Protein AF-A0A7J4G318-F1 (afdb_monomer)

Structure (mmCIF, N/CA/C/O backbone):
data_AF-A0A7J4G318-F1
#
_entry.id   AF-A0A7J4G318-F1
#
loop_
_atom_site.group_PDB
_atom_site.id
_atom_site.type_symbol
_atom_site.label_atom_id
_atom_site.label_alt_id
_atom_si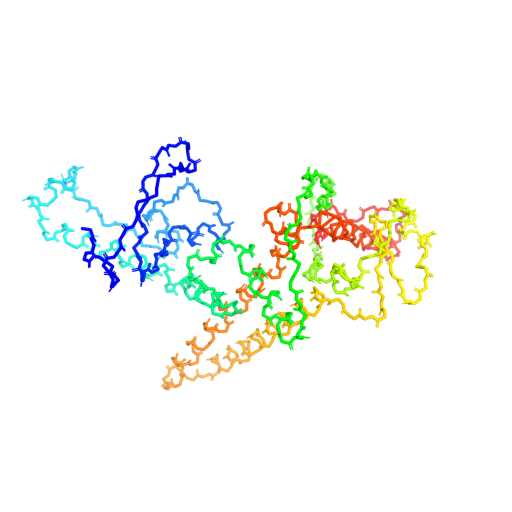te.label_comp_id
_atom_site.label_asym_id
_atom_site.label_entity_id
_atom_site.label_seq_id
_atom_site.pdbx_PDB_ins_code
_atom_site.Cartn_x
_atom_site.Cartn_y
_atom_site.Cartn_z
_atom_site.occupancy
_atom_site.B_iso_or_equiv
_atom_site.auth_seq_id
_atom_site.auth_comp_id
_atom_site.auth_asym_id
_atom_site.auth_atom_id
_atom_site.pdbx_PDB_model_num
ATOM 1 N N . ALA A 1 1 ? -34.883 0.412 16.876 1.00 66.00 1 ALA A N 1
ATOM 2 C CA . ALA A 1 1 ? -33.835 0.619 15.853 1.00 66.00 1 ALA A CA 1
ATOM 3 C C . ALA A 1 1 ? -33.526 2.102 15.622 1.00 66.00 1 ALA A C 1
ATOM 5 O O . ALA A 1 1 ? -32.386 2.487 15.826 1.00 66.00 1 ALA A O 1
ATOM 6 N N . ASN A 1 2 ? -34.505 2.951 15.274 1.00 81.81 2 ASN A N 1
ATOM 7 C CA . ASN A 1 2 ? -34.250 4.352 14.879 1.00 81.81 2 ASN A CA 1
ATOM 8 C C . ASN A 1 2 ? -33.540 5.229 15.925 1.00 81.81 2 ASN A C 1
ATOM 10 O O . ASN A 1 2 ? -32.827 6.145 15.536 1.00 81.81 2 ASN A O 1
ATOM 14 N N . LEU A 1 3 ? -33.657 4.912 17.220 1.00 91.19 3 LEU A N 1
ATOM 15 C CA . LEU A 1 3 ? -32.938 5.606 18.300 1.00 91.19 3 LEU A CA 1
ATOM 16 C C . LEU A 1 3 ? -31.412 5.411 18.265 1.00 91.19 3 LEU A C 1
ATOM 18 O O . LEU A 1 3 ? -30.695 6.176 18.896 1.00 91.19 3 LEU A O 1
ATOM 22 N N . LEU A 1 4 ? -30.909 4.402 17.542 1.00 91.25 4 LEU A N 1
ATOM 23 C CA . LEU A 1 4 ? -29.467 4.191 17.366 1.00 91.25 4 LEU A CA 1
ATOM 24 C C . LEU A 1 4 ? -28.840 5.228 16.425 1.00 91.25 4 LEU A C 1
ATOM 26 O O . LEU A 1 4 ? -27.627 5.409 16.435 1.00 91.25 4 LEU A O 1
ATOM 30 N N . SER A 1 5 ? -29.652 5.882 15.588 1.00 95.12 5 SER A N 1
ATOM 31 C CA . SER A 1 5 ? -29.197 6.894 14.641 1.00 95.12 5 SER A CA 1
ATOM 32 C C . SER A 1 5 ? -29.490 8.294 15.180 1.00 95.12 5 SER A C 1
ATOM 34 O O . SER A 1 5 ? -30.647 8.577 15.499 1.00 95.12 5 SER A O 1
ATOM 36 N N . PRO A 1 6 ? -28.512 9.219 15.177 1.00 94.81 6 PRO A N 1
ATOM 37 C CA . PRO A 1 6 ? -28.769 10.630 15.473 1.00 94.81 6 PRO A CA 1
ATOM 38 C C . PRO A 1 6 ? -29.730 11.291 14.469 1.00 94.81 6 PRO A C 1
ATOM 40 O O . PRO A 1 6 ? -30.326 12.318 14.774 1.00 94.81 6 PRO A O 1
ATOM 43 N N . PHE A 1 7 ? -29.920 10.698 13.287 1.00 95.06 7 PHE A N 1
ATOM 44 C CA . PHE A 1 7 ? -30.865 11.162 12.268 1.00 95.06 7 PHE A CA 1
ATOM 45 C C . PHE A 1 7 ? -32.201 10.409 12.292 1.00 95.06 7 PHE A C 1
ATOM 47 O O . PHE A 1 7 ? -33.010 10.564 11.380 1.00 95.06 7 PHE A O 1
ATOM 54 N N . GLY A 1 8 ? -32.430 9.552 13.293 1.00 95.00 8 GLY A N 1
ATOM 55 C CA . GLY A 1 8 ? -33.663 8.775 13.412 1.00 95.00 8 GLY A CA 1
ATOM 56 C C . GLY A 1 8 ? -33.876 7.766 12.279 1.00 95.00 8 GLY A C 1
ATOM 57 O O . GLY A 1 8 ? -35.006 7.325 12.066 1.00 95.00 8 GLY A O 1
ATOM 58 N N . LYS A 1 9 ? -32.819 7.401 11.537 1.00 94.75 9 LYS A N 1
ATOM 59 C CA . LYS A 1 9 ? -32.905 6.530 10.360 1.00 94.75 9 LYS A CA 1
ATOM 60 C C . LYS A 1 9 ? -31.921 5.369 10.451 1.00 94.75 9 LYS A C 1
ATOM 62 O O . LYS A 1 9 ? -30.712 5.560 10.563 1.00 94.75 9 LYS A O 1
ATOM 67 N N . VAL A 1 10 ? -32.444 4.156 10.324 1.00 94.81 10 VAL A N 1
ATOM 68 C CA . VAL A 1 10 ? -31.660 2.929 10.153 1.00 94.81 10 VAL A CA 1
ATOM 69 C C . VAL A 1 10 ? -32.200 2.204 8.928 1.00 94.81 10 VAL A C 1
ATOM 71 O O . VAL A 1 10 ? -33.413 2.077 8.783 1.00 94.81 10 VAL A O 1
ATOM 74 N N . SER A 1 11 ? -31.318 1.762 8.034 1.00 93.00 11 SER A N 1
ATOM 75 C CA . SER A 1 11 ? -31.699 0.930 6.889 1.00 93.00 11 SER A CA 1
ATOM 76 C C . SER A 1 11 ? -31.052 -0.439 6.984 1.00 93.00 11 SER A C 1
ATOM 78 O O . SER A 1 11 ? -29.861 -0.549 7.266 1.00 93.00 11 SER A O 1
ATOM 80 N N . GLU A 1 12 ? -31.835 -1.468 6.707 1.00 93.06 12 GLU A N 1
ATOM 81 C CA . GLU A 1 12 ? -31.352 -2.830 6.539 1.00 93.06 12 GLU A CA 1
ATOM 82 C C . GLU A 1 12 ? -30.721 -3.001 5.155 1.00 93.06 12 GLU A C 1
ATOM 84 O O . GLU A 1 12 ? -31.176 -2.422 4.164 1.00 93.06 12 GLU A O 1
ATOM 89 N N . ARG A 1 13 ? -29.660 -3.798 5.090 1.00 88.38 13 ARG A N 1
ATOM 90 C CA . ARG A 1 13 ? -29.032 -4.240 3.857 1.00 88.38 13 ARG A CA 1
ATOM 91 C C . ARG A 1 13 ? -28.763 -5.733 3.960 1.00 88.38 13 ARG A C 1
ATOM 93 O O . ARG A 1 13 ? -27.896 -6.162 4.720 1.00 88.38 13 ARG A O 1
ATOM 100 N N . ASN A 1 14 ? -29.474 -6.480 3.129 1.00 89.69 14 ASN A N 1
ATOM 101 C CA . ASN A 1 14 ? -29.247 -7.902 2.934 1.00 89.69 14 ASN A CA 1
ATOM 102 C C . ASN A 1 14 ? -28.081 -8.088 1.966 1.00 89.69 14 ASN A C 1
ATOM 104 O O . ASN A 1 14 ? -28.010 -7.449 0.911 1.00 89.69 14 ASN A O 1
ATOM 108 N N . GLY A 1 15 ? -27.128 -8.908 2.376 1.00 85.00 15 GLY A N 1
ATOM 109 C CA . GLY A 1 15 ? -25.933 -9.236 1.628 1.00 85.00 15 GLY A CA 1
ATOM 110 C C . GLY A 1 15 ? -25.582 -10.701 1.805 1.00 85.00 15 GLY A C 1
ATOM 111 O O . GLY A 1 15 ? -26.338 -11.487 2.370 1.00 85.00 15 GLY A O 1
ATOM 112 N N . VAL A 1 16 ? -24.414 -11.054 1.295 1.00 82.75 16 VAL A N 1
ATOM 113 C CA . VAL A 1 16 ? -23.847 -12.386 1.427 1.00 82.75 16 VAL A CA 1
ATOM 114 C C . VAL A 1 16 ? -22.441 -12.199 1.977 1.00 82.75 16 VAL A C 1
ATOM 116 O O . VAL A 1 16 ? -21.699 -11.356 1.465 1.00 82.75 16 VAL A O 1
ATOM 119 N N . ASN A 1 17 ? -22.099 -12.920 3.040 1.00 79.88 17 ASN A N 1
ATOM 120 C CA . ASN A 1 17 ? -20.767 -12.856 3.630 1.00 79.88 17 ASN A CA 1
ATOM 121 C C . ASN A 1 17 ? -19.728 -13.574 2.748 1.00 79.88 17 ASN A C 1
ATOM 123 O O . ASN A 1 17 ? -20.061 -14.226 1.755 1.00 79.88 17 ASN A O 1
ATOM 127 N N . ASP A 1 18 ? -18.457 -13.505 3.147 1.00 70.56 18 ASP A N 1
ATOM 128 C CA . ASP A 1 18 ? -17.336 -14.137 2.431 1.00 70.56 18 ASP A CA 1
ATOM 129 C C . ASP A 1 18 ? -17.488 -15.671 2.265 1.00 70.56 18 ASP A C 1
ATOM 131 O O . ASP A 1 18 ? -16.783 -16.277 1.461 1.00 70.56 18 ASP A O 1
ATOM 135 N N . PHE A 1 19 ? -18.411 -16.306 3.000 1.00 77.81 19 PHE A N 1
ATOM 136 C CA . PHE A 1 19 ? -18.699 -17.746 2.968 1.00 77.81 19 PHE A CA 1
ATOM 137 C C . PHE A 1 19 ? -19.967 -18.104 2.182 1.00 77.81 19 PHE A C 1
ATOM 139 O O . PHE A 1 19 ? -20.421 -19.247 2.238 1.00 77.81 19 PHE A O 1
ATOM 146 N N . GLY A 1 20 ? -20.565 -17.150 1.465 1.00 82.94 20 GLY A N 1
ATOM 147 C CA . GLY A 1 20 ? -21.774 -17.407 0.684 1.00 82.94 20 GLY A CA 1
ATOM 148 C C . GLY A 1 20 ? -23.058 -17.471 1.519 1.00 82.94 20 GLY A C 1
ATOM 149 O O . GLY A 1 20 ? -24.099 -17.853 0.990 1.00 82.94 20 GLY A O 1
ATOM 150 N N . GLN A 1 21 ? -23.010 -17.115 2.805 1.00 86.94 21 GLN A N 1
ATOM 151 C CA . GLN A 1 21 ? -24.174 -17.134 3.691 1.00 86.94 21 GLN A CA 1
ATOM 152 C C . GLN A 1 21 ? -24.865 -15.774 3.696 1.00 86.94 21 GLN A C 1
ATOM 154 O O . GLN A 1 21 ? -24.195 -14.740 3.673 1.00 86.94 21 GLN A O 1
ATOM 159 N N . GLU A 1 22 ? -26.194 -15.774 3.771 1.00 89.88 22 GLU A N 1
ATOM 160 C CA . GLU A 1 22 ? -26.966 -14.543 3.924 1.00 89.88 22 GLU A CA 1
ATOM 161 C C . GLU A 1 22 ? -26.543 -13.801 5.197 1.00 89.88 22 GLU A C 1
ATOM 163 O O . GLU A 1 22 ? -26.505 -14.361 6.294 1.00 89.88 22 GLU A O 1
ATOM 168 N N . GLU A 1 23 ? -26.212 -12.525 5.040 1.00 89.75 23 GLU A N 1
ATOM 169 C CA . GLU A 1 23 ? -25.818 -11.637 6.123 1.00 89.75 23 GLU A CA 1
ATOM 170 C C . GLU A 1 23 ? -26.700 -10.393 6.085 1.00 89.75 23 GLU A C 1
ATOM 172 O O . GLU A 1 23 ? -26.787 -9.689 5.074 1.00 89.75 23 GLU A O 1
ATOM 177 N N . VAL A 1 24 ? -27.348 -10.106 7.211 1.00 90.00 24 VAL A N 1
ATOM 178 C CA . VAL A 1 24 ? -28.130 -8.885 7.390 1.00 90.00 24 VAL A CA 1
ATOM 179 C C . VAL A 1 24 ? -27.246 -7.852 8.069 1.00 90.00 24 VAL A C 1
ATOM 181 O O . VAL A 1 24 ? -26.790 -8.042 9.196 1.00 90.00 24 VAL A O 1
ATOM 184 N N . THR A 1 25 ? -27.023 -6.730 7.394 1.00 89.56 25 THR A N 1
ATOM 185 C CA . THR A 1 25 ? -26.281 -5.591 7.942 1.00 89.56 25 THR A CA 1
ATOM 186 C C . THR A 1 25 ? -27.209 -4.398 8.129 1.00 89.56 25 THR A C 1
ATOM 188 O O . THR A 1 25 ? -28.137 -4.188 7.352 1.00 89.56 25 THR A O 1
ATOM 191 N N . TYR A 1 26 ? -26.961 -3.587 9.156 1.00 91.25 26 TYR A N 1
ATOM 192 C CA . TYR A 1 26 ? -27.740 -2.377 9.418 1.00 91.25 26 TYR A CA 1
ATOM 193 C C . TYR A 1 26 ? -26.870 -1.142 9.226 1.00 91.25 26 TYR A C 1
ATOM 195 O O . TYR A 1 26 ? -25.839 -0.979 9.874 1.00 91.25 26 TYR A O 1
ATOM 203 N N . HIS A 1 27 ? -27.311 -0.242 8.355 1.00 90.94 27 HIS A N 1
ATOM 204 C CA . HIS A 1 27 ? -26.698 1.063 8.172 1.00 90.94 27 HIS A CA 1
ATOM 205 C C . HIS A 1 27 ? -27.394 2.087 9.072 1.00 90.94 27 HIS A C 1
ATOM 207 O O . HIS A 1 27 ? -28.549 2.468 8.852 1.00 90.94 27 HIS A O 1
ATOM 213 N N . ILE A 1 28 ? -26.674 2.530 10.100 1.00 93.88 28 ILE A N 1
ATOM 214 C CA . ILE A 1 28 ? -27.132 3.514 11.081 1.00 93.88 28 ILE A CA 1
ATOM 215 C C . ILE A 1 28 ? -26.700 4.896 10.589 1.00 93.88 28 ILE A C 1
ATOM 217 O O . ILE A 1 28 ? -25.525 5.249 10.641 1.00 93.88 28 ILE A O 1
ATOM 221 N N . TYR A 1 29 ? -27.638 5.696 10.080 1.00 93.06 29 TYR A N 1
ATOM 222 C CA . TYR A 1 29 ? -27.281 6.981 9.478 1.00 93.06 29 TYR A CA 1
ATOM 223 C C . TYR A 1 29 ? -26.651 7.912 10.518 1.00 93.06 29 TYR A C 1
ATOM 225 O O . TYR A 1 29 ? -27.185 8.065 11.614 1.00 93.06 29 TYR A O 1
ATOM 233 N N . GLY A 1 30 ? -25.539 8.556 10.160 1.00 92.94 30 GLY A N 1
ATOM 234 C CA . GLY A 1 30 ? -24.790 9.445 11.057 1.00 92.94 30 GLY A CA 1
ATOM 235 C C . GLY A 1 30 ? -23.841 8.738 12.019 1.00 92.94 30 GLY A C 1
ATOM 236 O O . GLY A 1 30 ? -23.151 9.415 12.773 1.00 92.94 30 GLY A O 1
ATOM 237 N N . VAL A 1 31 ? -23.762 7.407 11.971 1.00 93.31 31 VAL A N 1
ATOM 238 C CA . VAL A 1 31 ? -22.794 6.617 12.734 1.00 93.31 31 VAL A CA 1
ATOM 239 C C . VAL A 1 31 ? -21.927 5.838 11.755 1.00 93.31 31 VAL A C 1
ATOM 241 O O . VAL A 1 31 ? -22.428 5.076 10.931 1.00 93.31 31 VAL A O 1
ATOM 244 N N . GLN A 1 32 ? -20.613 6.027 11.841 1.00 91.19 32 GLN A N 1
ATOM 245 C CA . GLN A 1 32 ? -19.655 5.246 11.065 1.00 91.19 32 GLN A CA 1
ATOM 246 C C . GLN A 1 32 ? -19.231 4.026 11.877 1.00 91.19 32 GLN A C 1
ATOM 248 O O . GLN A 1 32 ? -18.692 4.163 12.973 1.00 91.19 32 GLN A O 1
ATOM 253 N N . SER A 1 33 ? -19.482 2.835 11.338 1.00 89.88 33 SER A N 1
ATOM 254 C CA . SER A 1 33 ? -19.042 1.579 11.940 1.00 89.88 33 SER A CA 1
ATOM 255 C C . SER A 1 33 ? -17.767 1.104 11.255 1.00 89.88 33 SER A C 1
ATOM 257 O O . SER A 1 33 ? -17.726 0.958 10.031 1.00 89.88 33 SER A O 1
ATOM 259 N N . ILE A 1 34 ? -16.726 0.874 12.052 1.00 92.12 34 ILE A N 1
ATOM 260 C CA . ILE A 1 34 ? -15.454 0.320 11.600 1.00 92.12 34 ILE A CA 1
ATOM 261 C C . ILE A 1 34 ? -15.210 -0.950 12.407 1.00 92.12 34 ILE A C 1
ATOM 263 O O . ILE A 1 34 ? -14.887 -0.897 13.591 1.00 92.12 34 ILE A O 1
ATOM 267 N N . ASP A 1 35 ? -15.397 -2.098 11.765 1.00 92.44 35 ASP A N 1
ATOM 268 C CA . ASP A 1 35 ? -15.100 -3.391 12.374 1.00 92.44 35 ASP A CA 1
ATOM 269 C C . ASP A 1 35 ? -13.580 -3.575 12.473 1.00 92.44 35 ASP A C 1
ATOM 271 O O . ASP A 1 35 ? -12.861 -3.560 11.465 1.00 92.44 35 ASP A O 1
ATOM 275 N N . TYR A 1 36 ? -13.091 -3.763 13.697 1.00 94.94 36 TYR A N 1
ATOM 276 C CA . TYR A 1 36 ? -11.670 -3.922 13.971 1.00 94.94 36 TYR A CA 1
ATOM 277 C C . TYR A 1 36 ? -11.083 -5.184 13.325 1.00 94.94 36 TYR A C 1
ATOM 279 O O . TYR A 1 36 ? -9.948 -5.165 12.853 1.00 94.94 36 TYR A O 1
ATOM 287 N N . MET A 1 37 ? -11.855 -6.270 13.212 1.00 92.94 37 MET A N 1
ATOM 288 C CA . MET A 1 37 ? -11.412 -7.474 12.507 1.00 92.94 37 MET A CA 1
ATOM 289 C C . MET A 1 37 ? -11.205 -7.189 11.015 1.00 92.94 37 MET A C 1
ATOM 291 O O . MET A 1 37 ? -10.243 -7.678 10.417 1.00 92.94 37 MET A O 1
ATOM 295 N N . LYS A 1 38 ? -12.067 -6.364 10.404 1.00 91.81 38 LYS A N 1
ATOM 296 C CA . LYS A 1 38 ? -11.894 -5.936 9.006 1.00 91.81 38 LYS A CA 1
ATOM 297 C C . LYS A 1 38 ? -10.655 -5.059 8.846 1.00 91.81 38 LYS A C 1
ATOM 299 O O . LYS A 1 38 ? -9.910 -5.261 7.889 1.00 91.81 38 LYS A O 1
ATOM 304 N N . LEU A 1 39 ? -10.392 -4.142 9.785 1.00 94.06 39 LEU A N 1
ATOM 305 C CA . LEU A 1 39 ? -9.147 -3.360 9.801 1.00 94.06 39 LEU A CA 1
ATOM 306 C C . LEU A 1 39 ? -7.919 -4.267 9.887 1.00 94.06 39 LEU A C 1
ATOM 308 O O . LEU A 1 39 ? -6.997 -4.132 9.085 1.00 94.06 39 LEU A O 1
ATOM 312 N N . TYR A 1 40 ? -7.934 -5.210 10.828 1.00 93.81 40 TYR A N 1
ATOM 313 C CA . TYR A 1 40 ? -6.832 -6.131 11.073 1.00 93.81 40 TYR A CA 1
ATOM 314 C C . TYR A 1 40 ? -6.490 -6.943 9.823 1.00 93.81 40 TYR A C 1
ATOM 316 O O . TYR A 1 40 ? -5.344 -6.930 9.369 1.00 93.81 40 TYR A O 1
ATOM 324 N N . LYS A 1 41 ? -7.495 -7.567 9.199 1.00 91.25 41 LYS A N 1
ATOM 325 C CA . LYS A 1 41 ? -7.318 -8.322 7.950 1.00 91.25 41 LYS A CA 1
ATOM 326 C C . LYS A 1 41 ? -6.813 -7.439 6.809 1.00 91.25 41 LYS A C 1
ATOM 328 O O . LYS A 1 41 ? -5.954 -7.861 6.042 1.00 91.25 41 LYS A O 1
ATOM 333 N N . LYS A 1 42 ? -7.342 -6.217 6.688 1.00 90.50 42 LYS A N 1
ATOM 334 C CA . LYS A 1 42 ? -7.020 -5.309 5.582 1.00 90.50 42 LYS A CA 1
ATOM 335 C C . LYS A 1 42 ? -5.596 -4.765 5.656 1.00 90.50 42 LYS A C 1
ATOM 337 O O . LYS A 1 42 ? -4.967 -4.621 4.613 1.00 90.50 42 LYS A O 1
ATOM 342 N N . PHE A 1 43 ? -5.125 -4.413 6.851 1.00 91.12 43 PHE A N 1
ATOM 343 C CA . PHE A 1 43 ? -3.930 -3.580 7.008 1.00 91.12 43 PHE A CA 1
ATOM 344 C C . PHE A 1 43 ? -2.713 -4.295 7.596 1.00 91.12 43 PHE A C 1
ATOM 346 O O . PHE A 1 43 ? -1.609 -3.772 7.463 1.00 91.12 43 PHE A O 1
ATOM 353 N N . THR A 1 44 ? -2.868 -5.482 8.192 1.00 88.56 44 THR A N 1
ATOM 354 C CA . THR A 1 44 ? -1.707 -6.266 8.654 1.00 88.56 44 THR A CA 1
ATOM 355 C C . THR A 1 44 ? -1.136 -7.179 7.571 1.00 88.56 44 THR A C 1
ATOM 357 O O . THR A 1 44 ? 0.034 -7.532 7.649 1.00 88.56 44 THR A O 1
ATOM 360 N N . TYR A 1 45 ? -1.932 -7.548 6.556 1.00 77.94 45 TYR A N 1
ATOM 361 C CA . TYR A 1 45 ? -1.539 -8.454 5.462 1.00 77.94 45 TYR A CA 1
ATOM 362 C C . TYR A 1 45 ? -0.955 -9.799 5.938 1.00 77.94 45 TYR A C 1
ATOM 364 O O . TYR A 1 45 ? -0.230 -10.465 5.203 1.00 77.94 45 TYR A O 1
ATOM 372 N N . THR A 1 46 ? -1.278 -10.213 7.168 1.00 80.50 46 THR A N 1
ATOM 373 C CA . THR A 1 46 ? -0.831 -11.485 7.741 1.00 80.50 46 THR A CA 1
ATOM 374 C C . THR A 1 46 ? -1.945 -12.518 7.654 1.00 80.50 46 THR A C 1
ATOM 376 O O . THR A 1 46 ? -3.061 -12.293 8.123 1.00 80.50 46 THR A O 1
ATOM 379 N N . MET A 1 47 ? -1.646 -13.671 7.051 1.00 80.06 47 MET A N 1
ATOM 380 C CA . MET A 1 47 ? -2.518 -14.836 7.175 1.00 80.06 47 MET A CA 1
ATOM 381 C C . MET A 1 47 ? -2.385 -15.388 8.593 1.00 80.06 47 MET A C 1
ATOM 383 O O . MET A 1 47 ? -1.280 -15.649 9.069 1.00 80.06 47 MET A O 1
ATOM 387 N N . ARG A 1 48 ? -3.519 -15.542 9.274 1.00 86.25 48 ARG A N 1
ATOM 388 C CA . ARG A 1 48 ? -3.608 -16.127 10.613 1.00 86.25 48 ARG A CA 1
ATOM 389 C C . ARG A 1 48 ? -4.331 -17.460 10.524 1.00 86.25 48 ARG A C 1
ATOM 391 O O . ARG A 1 48 ? -5.223 -17.613 9.692 1.00 86.25 48 ARG A O 1
ATOM 398 N N . GLU A 1 49 ? -3.975 -18.391 11.405 1.00 87.31 49 GLU A N 1
ATOM 399 C CA . GLU A 1 49 ? -4.644 -19.695 11.500 1.00 87.31 49 GLU A CA 1
ATOM 400 C C . GLU A 1 49 ? -6.151 -19.530 11.720 1.00 87.31 49 GLU A C 1
ATOM 402 O O . GLU A 1 49 ? -6.968 -20.220 11.114 1.00 87.31 49 GLU A O 1
ATOM 407 N N . ASN A 1 50 ? -6.525 -18.568 12.567 1.00 90.56 50 ASN A N 1
ATOM 408 C CA . ASN A 1 50 ? -7.896 -18.124 12.751 1.00 90.56 50 ASN A CA 1
ATOM 409 C C . ASN A 1 50 ? -7.933 -16.651 13.212 1.00 90.56 50 ASN A C 1
ATOM 411 O O . ASN A 1 50 ? -6.919 -16.090 13.619 1.00 90.56 50 ASN A O 1
ATOM 415 N N . ASN A 1 51 ? -9.111 -16.023 13.140 1.00 91.06 51 ASN A N 1
ATOM 416 C CA . ASN A 1 51 ? -9.316 -14.608 13.490 1.00 91.06 51 ASN A CA 1
ATOM 417 C C . ASN A 1 51 ? -10.063 -14.421 14.825 1.00 91.06 51 ASN A C 1
ATOM 419 O O . ASN A 1 51 ? -10.748 -13.415 15.012 1.00 91.06 51 ASN A O 1
ATOM 423 N N . ARG A 1 52 ? -10.015 -15.401 15.737 1.00 94.12 52 ARG A N 1
ATOM 424 C CA . ARG A 1 52 ? -10.635 -15.256 17.060 1.00 94.12 52 ARG A CA 1
ATOM 425 C C . ARG A 1 52 ? -9.864 -14.220 17.869 1.00 94.12 52 ARG A C 1
ATOM 427 O O . ARG A 1 52 ? -8.640 -14.173 17.818 1.00 94.12 52 ARG A O 1
ATOM 434 N N . LEU A 1 53 ? -10.592 -13.439 18.664 1.00 94.88 53 LEU A N 1
ATOM 435 C CA . LEU A 1 53 ? -10.002 -12.398 19.506 1.00 94.88 53 LEU A CA 1
ATOM 436 C C . LEU A 1 53 ? -8.930 -12.943 20.465 1.00 94.88 53 LEU A C 1
ATOM 438 O O . LEU A 1 53 ? -7.948 -12.258 20.698 1.00 94.88 53 LEU A O 1
ATOM 442 N N . ASP A 1 54 ? -9.098 -14.173 20.957 1.00 94.56 54 ASP A N 1
ATOM 443 C CA . ASP A 1 54 ? -8.117 -14.861 21.808 1.00 94.56 54 ASP A CA 1
ATOM 444 C C . ASP A 1 54 ? -6.775 -15.060 21.092 1.00 94.56 54 ASP A C 1
ATOM 446 O O . ASP A 1 54 ? -5.757 -14.520 21.504 1.00 94.56 54 ASP A O 1
ATOM 450 N N . THR A 1 55 ? -6.804 -15.724 19.932 1.00 94.88 55 THR A N 1
ATOM 451 C CA . THR A 1 55 ? -5.614 -15.982 19.111 1.00 94.88 55 THR A CA 1
ATOM 452 C C . THR A 1 55 ? -4.929 -14.691 18.667 1.00 94.88 55 THR A C 1
ATOM 454 O O . THR A 1 55 ? -3.707 -14.588 18.712 1.00 94.88 55 THR A O 1
ATOM 457 N N . ILE A 1 56 ? -5.696 -13.684 18.238 1.00 95.06 56 ILE A N 1
ATOM 458 C CA . ILE A 1 56 ? -5.110 -12.405 17.814 1.00 95.06 56 ILE A CA 1
ATOM 459 C C . ILE A 1 56 ? -4.554 -11.624 19.015 1.00 95.06 56 ILE A C 1
ATOM 461 O O . ILE A 1 56 ? -3.490 -11.019 18.895 1.00 95.06 56 ILE A O 1
ATOM 465 N N . GLY A 1 57 ? -5.229 -11.658 20.167 1.00 95.38 57 GLY A N 1
ATOM 466 C CA . GLY A 1 57 ? -4.756 -11.049 21.411 1.00 95.38 57 GLY A CA 1
ATOM 467 C C . GLY A 1 57 ? -3.446 -11.659 21.904 1.00 95.38 57 GLY A C 1
ATOM 468 O O . GLY A 1 57 ? -2.525 -10.921 22.263 1.00 95.38 57 GLY A O 1
ATOM 469 N N . GLU A 1 58 ? -3.318 -12.985 21.836 1.00 95.62 58 GLU A N 1
ATOM 470 C CA . GLU A 1 58 ? -2.093 -13.708 22.181 1.00 95.62 58 GLU A CA 1
ATOM 471 C C . GLU A 1 58 ? -0.939 -13.330 21.248 1.00 95.62 58 GLU A C 1
ATOM 473 O O . GLU A 1 58 ? 0.119 -12.895 21.699 1.00 95.62 58 GLU A O 1
ATOM 478 N N . ILE A 1 59 ? -1.154 -13.436 19.934 1.00 93.81 59 ILE A N 1
ATOM 479 C CA . ILE A 1 59 ? -0.116 -13.186 18.926 1.00 93.81 59 ILE A CA 1
ATOM 480 C C . ILE A 1 59 ? 0.371 -11.737 18.976 1.00 93.81 59 ILE A C 1
ATOM 482 O O . ILE A 1 59 ? 1.566 -11.469 18.834 1.00 93.81 59 ILE A O 1
ATOM 486 N N . GLU A 1 60 ? -0.548 -10.781 19.122 1.00 94.25 60 GLU A N 1
ATOM 487 C CA . GLU A 1 60 ? -0.182 -9.373 19.061 1.00 94.25 60 GLU A CA 1
ATOM 488 C C . GLU A 1 60 ? 0.292 -8.829 20.404 1.00 94.25 60 GLU A C 1
ATOM 490 O O . GLU A 1 60 ? 1.269 -8.081 20.441 1.00 94.25 60 GLU A O 1
ATOM 495 N N . CYS A 1 61 ? -0.364 -9.180 21.502 1.00 94.69 61 CYS A N 1
ATOM 496 C CA . CYS A 1 61 ? -0.137 -8.534 22.792 1.00 94.69 61 CYS A CA 1
ATOM 497 C C . CYS A 1 61 ? 0.300 -9.508 23.893 1.00 94.69 61 CYS A C 1
ATOM 499 O O . CYS A 1 61 ? 0.629 -9.050 24.984 1.00 94.69 61 CYS A O 1
ATOM 501 N N . GLY A 1 62 ? 0.309 -10.821 23.641 1.00 95.06 62 GLY A N 1
ATOM 502 C CA . GLY A 1 62 ? 0.509 -11.836 24.678 1.00 95.06 62 GLY A CA 1
ATOM 503 C C . GLY A 1 62 ? -0.648 -11.897 25.679 1.00 95.06 62 GLY A C 1
ATOM 504 O O . GLY A 1 62 ? -0.441 -12.302 26.821 1.00 95.06 62 GLY A O 1
ATOM 505 N N . ILE A 1 63 ? -1.844 -11.437 25.287 1.00 94.12 63 ILE A N 1
ATOM 506 C CA . ILE A 1 63 ? -3.022 -11.366 26.158 1.00 94.12 63 ILE A CA 1
ATOM 507 C C . ILE A 1 63 ? -4.063 -12.370 25.674 1.00 94.12 63 ILE A C 1
ATOM 509 O O . ILE A 1 63 ? -4.665 -12.184 24.618 1.00 94.12 63 ILE A O 1
ATOM 513 N N . ASN A 1 64 ? -4.321 -13.380 26.497 1.00 94.38 64 ASN A N 1
ATOM 514 C CA . ASN A 1 64 ? -5.366 -14.370 26.251 1.00 94.38 64 ASN A CA 1
ATOM 515 C C . ASN A 1 64 ? -6.692 -13.911 26.860 1.00 94.38 64 ASN A C 1
ATOM 517 O O . ASN A 1 64 ? -6.723 -13.087 27.782 1.00 94.38 64 ASN A O 1
ATOM 521 N N . LYS A 1 65 ? -7.800 -14.461 26.371 1.00 93.38 65 LYS A N 1
ATOM 522 C CA . LYS A 1 65 ? -9.116 -14.296 26.984 1.00 93.38 65 LYS A CA 1
ATOM 523 C C . LYS A 1 65 ? -9.156 -14.901 28.381 1.00 93.38 65 LYS A C 1
ATOM 525 O O . LYS A 1 65 ? -8.451 -15.858 28.696 1.00 93.38 65 LYS A O 1
ATOM 530 N N . LEU A 1 66 ? -10.050 -14.366 29.208 1.00 92.19 66 LEU A N 1
ATOM 531 C CA . LEU A 1 66 ? -10.359 -14.975 30.494 1.00 92.19 66 LEU A CA 1
ATOM 532 C C . LEU A 1 66 ? -11.071 -16.319 30.283 1.00 92.19 66 LEU A C 1
ATOM 534 O O . LEU A 1 66 ? -11.951 -16.445 29.429 1.00 92.19 66 LEU A O 1
ATOM 538 N N . SER A 1 67 ? -10.684 -17.320 31.075 1.00 88.62 67 SER A N 1
ATOM 539 C CA . SER A 1 67 ? -11.354 -18.622 31.107 1.00 88.62 67 SER A CA 1
ATOM 540 C C . SER A 1 67 ? -12.753 -18.491 31.711 1.00 88.62 67 SER A C 1
ATOM 542 O O . SER A 1 67 ? -12.968 -17.688 32.617 1.00 88.62 67 SER A O 1
ATOM 544 N N . PHE A 1 68 ? -13.692 -19.324 31.259 1.00 88.25 68 PHE A N 1
ATOM 545 C CA . PHE A 1 68 ? -15.018 -19.449 31.880 1.00 88.25 68 PHE A CA 1
ATOM 546 C C . PHE A 1 68 ? -14.980 -20.220 33.211 1.00 88.25 68 PHE A C 1
ATOM 548 O O . PHE A 1 68 ? -16.024 -20.414 33.829 1.00 88.25 68 PHE A O 1
ATOM 555 N N . GLY A 1 69 ? -13.803 -20.678 33.653 1.00 88.19 69 GLY A N 1
ATOM 556 C CA . GLY A 1 69 ? -13.671 -21.518 34.840 1.00 88.19 69 GLY A CA 1
ATOM 557 C C . GLY A 1 69 ? -14.409 -22.841 34.643 1.00 88.19 69 GLY A C 1
ATOM 558 O O . GLY A 1 69 ? -14.187 -23.527 33.646 1.00 88.19 69 GLY A O 1
ATOM 559 N N . ASP A 1 70 ? -15.313 -23.156 35.569 1.00 88.38 70 ASP A N 1
ATOM 560 C CA . ASP A 1 70 ? -16.116 -24.385 35.548 1.00 88.38 70 ASP A CA 1
ATOM 561 C C . ASP A 1 70 ? -17.421 -24.255 34.729 1.00 88.38 70 ASP A C 1
ATOM 563 O O . ASP A 1 70 ? -18.203 -25.204 34.649 1.00 88.38 70 ASP A O 1
ATOM 567 N N . HIS A 1 71 ? -17.693 -23.094 34.118 1.00 92.06 71 HIS A N 1
ATOM 568 C CA . HIS A 1 71 ? -18.939 -22.835 33.385 1.00 92.06 71 HIS A CA 1
ATOM 569 C C . HIS A 1 71 ? -18.845 -23.239 31.906 1.00 92.06 71 HIS A C 1
ATOM 571 O O . HIS A 1 71 ? -17.910 -22.855 31.203 1.00 92.06 71 HIS A O 1
ATOM 577 N N . ALA A 1 72 ? -19.853 -23.949 31.384 1.00 87.44 72 ALA A N 1
ATOM 578 C CA . ALA A 1 72 ? -19.800 -24.472 30.015 1.00 87.44 72 ALA A CA 1
ATOM 579 C C . ALA A 1 72 ? -20.177 -23.438 28.937 1.00 87.44 72 ALA A C 1
ATOM 581 O O . ALA A 1 72 ? -19.801 -23.580 27.772 1.00 87.44 72 ALA A O 1
ATOM 582 N N . ASN A 1 73 ? -20.968 -22.418 29.284 1.00 91.19 73 ASN A N 1
ATOM 583 C CA . ASN A 1 73 ? -21.486 -21.431 28.334 1.00 91.19 73 ASN A CA 1
ATOM 584 C C . ASN A 1 73 ? -21.832 -20.092 29.009 1.00 91.19 73 ASN A C 1
ATOM 586 O O . ASN A 1 73 ? -21.888 -19.982 30.231 1.00 91.19 73 ASN A O 1
ATOM 590 N N . PHE A 1 74 ? -22.127 -19.073 28.194 1.00 91.38 74 PHE A N 1
ATOM 591 C CA . PHE A 1 74 ? -22.449 -17.724 28.673 1.00 91.38 74 PHE A CA 1
ATOM 592 C C . PHE A 1 74 ? -23.683 -17.650 29.583 1.00 91.38 74 PHE A C 1
ATOM 594 O O . PHE A 1 74 ? -23.731 -16.786 30.453 1.00 91.38 74 PHE A O 1
ATOM 601 N N . VAL A 1 75 ? -24.686 -18.517 29.396 1.00 93.06 75 VAL A N 1
ATOM 602 C CA . VAL A 1 75 ? -25.912 -18.496 30.214 1.00 93.06 75 VAL A CA 1
ATOM 603 C C . VAL A 1 75 ? -25.626 -19.029 31.614 1.00 93.06 75 VAL A C 1
ATOM 605 O O . VAL A 1 75 ? -26.105 -18.462 32.595 1.00 93.06 75 VAL A O 1
ATOM 608 N N . GLU A 1 76 ? -24.839 -20.098 31.711 1.00 94.38 76 GLU A N 1
ATOM 609 C CA . GLU A 1 76 ? -24.367 -20.633 32.989 1.00 94.38 76 GLU A CA 1
ATOM 610 C C . GLU A 1 76 ? -23.430 -19.663 33.694 1.00 94.38 76 GLU A C 1
ATOM 612 O O . GLU A 1 76 ? -23.627 -19.415 34.879 1.00 94.38 76 GLU A O 1
ATOM 617 N N . LEU A 1 77 ? -22.485 -19.062 32.964 1.00 93.25 77 LEU A N 1
ATOM 618 C CA . LEU A 1 77 ? -21.577 -18.058 33.510 1.00 93.25 77 LEU A CA 1
ATOM 619 C C . LEU A 1 77 ? -22.356 -16.863 34.074 1.00 93.25 77 LEU A C 1
ATOM 621 O O . LEU A 1 77 ? -22.182 -16.509 35.230 1.00 93.25 77 LEU A O 1
ATOM 625 N N . LEU A 1 78 ? -23.296 -16.298 33.308 1.00 93.06 78 LEU A N 1
ATOM 626 C CA . LEU A 1 78 ? -24.104 -15.161 33.757 1.00 93.06 78 LEU A CA 1
ATOM 627 C C . LEU A 1 78 ? -24.944 -15.475 35.005 1.00 93.06 78 LEU A C 1
ATOM 629 O O . LEU A 1 78 ? -25.175 -14.588 35.819 1.00 93.06 78 LEU A O 1
ATOM 633 N N . ARG A 1 79 ? -25.455 -16.704 35.143 1.00 94.12 79 ARG A N 1
ATOM 634 C CA . ARG A 1 79 ? -26.299 -17.094 36.286 1.00 94.12 79 ARG A CA 1
ATOM 635 C C . ARG A 1 79 ? -25.490 -17.531 37.504 1.00 94.12 79 ARG A C 1
ATOM 637 O O . ARG A 1 79 ? -25.939 -17.298 38.621 1.00 94.12 79 ARG A O 1
ATOM 644 N N . GLY A 1 80 ? -24.369 -18.212 37.282 1.00 94.56 80 GLY A N 1
ATOM 645 C CA . GLY A 1 80 ? -23.525 -18.793 38.323 1.00 94.56 80 GLY A CA 1
ATOM 646 C C . GLY A 1 80 ? -22.501 -17.810 38.879 1.00 94.56 80 GLY A C 1
ATOM 647 O O . GLY A 1 80 ? -22.323 -17.757 40.091 1.00 94.56 80 GLY A O 1
ATOM 648 N N . ASP A 1 81 ? -21.890 -17.003 38.010 1.00 95.12 81 ASP A N 1
ATOM 649 C CA . ASP A 1 81 ? -20.916 -15.974 38.374 1.00 95.12 81 ASP A CA 1
ATOM 650 C C . ASP A 1 81 ? -21.083 -14.706 37.502 1.00 95.12 81 ASP A C 1
ATOM 652 O O . ASP A 1 81 ? -20.340 -14.467 36.539 1.00 95.12 81 ASP A O 1
ATOM 656 N N . PRO A 1 82 ? -22.074 -13.852 37.830 1.00 94.19 82 PRO A N 1
ATOM 657 C CA . PRO A 1 82 ? -22.288 -12.592 37.123 1.0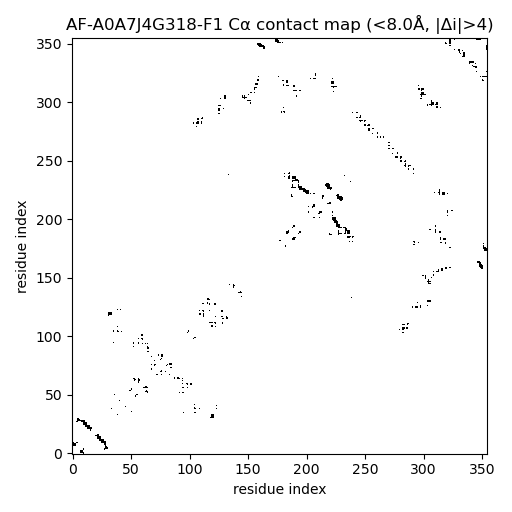0 94.19 82 PRO A CA 1
ATOM 658 C C . PRO A 1 82 ? -21.064 -11.664 37.151 1.00 94.19 82 PRO A C 1
ATOM 660 O O . PRO A 1 82 ? -20.872 -10.881 36.220 1.00 94.19 82 PRO A O 1
ATOM 663 N N . GLN A 1 83 ? -20.236 -11.732 38.201 1.00 94.81 83 GLN A N 1
ATOM 664 C CA . GLN A 1 83 ? -19.046 -10.892 38.325 1.00 94.81 83 GLN A CA 1
ATOM 665 C C . GLN A 1 83 ? -18.006 -11.294 37.275 1.00 94.81 83 GLN A C 1
ATOM 667 O O . GLN A 1 83 ? -17.559 -10.437 36.509 1.00 94.81 83 GLN A O 1
ATOM 672 N N . LEU A 1 84 ? -17.696 -12.590 37.164 1.00 94.12 84 LEU A N 1
ATOM 673 C CA . LEU A 1 84 ? -16.794 -13.101 36.132 1.00 94.12 84 LEU A CA 1
ATOM 674 C C . LEU A 1 84 ? -17.334 -12.836 34.719 1.00 94.12 84 LEU A C 1
ATOM 676 O O . LEU A 1 84 ? -16.563 -12.493 33.825 1.00 94.12 84 LEU A O 1
ATOM 680 N N . PHE A 1 85 ? -18.653 -12.911 34.506 1.00 95.00 85 PHE A N 1
ATOM 681 C CA . PHE A 1 85 ? -19.266 -12.537 33.224 1.00 95.00 85 PHE A CA 1
ATOM 682 C C . PHE A 1 85 ? -18.962 -11.077 32.834 1.00 95.00 85 PHE A C 1
ATOM 684 O O . PHE A 1 85 ? -18.593 -10.791 31.689 1.00 95.00 85 PHE A O 1
ATOM 691 N N . HIS A 1 86 ? -19.100 -10.143 33.782 1.00 94.62 86 HIS A N 1
ATOM 692 C CA . HIS A 1 86 ? -18.791 -8.729 33.558 1.00 94.62 86 HIS A CA 1
ATOM 693 C C . HIS A 1 86 ? -17.295 -8.489 33.329 1.00 94.62 86 HIS A C 1
ATOM 695 O O . HIS A 1 86 ? -16.928 -7.727 32.430 1.00 94.62 86 HIS A O 1
ATOM 701 N N . GLU A 1 87 ? -16.433 -9.149 34.102 1.00 95.38 87 GLU A N 1
ATOM 702 C CA . GLU A 1 87 ? -14.980 -9.067 33.940 1.00 95.38 87 GLU A CA 1
ATOM 703 C C . GLU A 1 87 ? -14.528 -9.621 32.589 1.00 95.38 87 GLU A C 1
ATOM 705 O O . GLU A 1 87 ? -13.750 -8.965 31.899 1.00 95.38 87 GLU A O 1
ATOM 710 N N . TYR A 1 88 ? -15.091 -10.750 32.151 1.00 94.00 88 TYR A N 1
ATOM 711 C CA . TYR A 1 88 ? -14.852 -11.318 30.826 1.00 94.00 88 TYR A CA 1
ATOM 712 C C . TYR A 1 88 ? -15.215 -10.329 29.711 1.00 94.00 88 TYR A C 1
ATOM 714 O O . TYR A 1 88 ? -14.406 -10.078 28.817 1.00 94.00 88 TYR A O 1
ATOM 722 N N . ASN A 1 89 ? -16.405 -9.717 29.767 1.00 94.50 89 ASN A N 1
ATOM 723 C CA . ASN A 1 89 ? -16.823 -8.759 28.742 1.00 94.50 89 ASN A CA 1
ATOM 724 C C . ASN A 1 89 ? -15.919 -7.517 28.705 1.00 94.50 89 ASN A C 1
ATOM 726 O O . ASN A 1 89 ? -15.552 -7.051 27.626 1.00 94.50 89 ASN A O 1
ATOM 730 N N . ARG A 1 90 ? -15.525 -7.004 29.876 1.00 96.38 90 ARG A N 1
ATOM 731 C CA . ARG A 1 90 ? -14.574 -5.894 29.979 1.00 96.38 90 ARG A CA 1
ATOM 732 C C . ARG A 1 90 ? -13.208 -6.274 29.405 1.00 96.38 90 ARG A C 1
ATOM 734 O O . ARG A 1 90 ? -12.634 -5.478 28.663 1.00 96.38 90 ARG A O 1
ATOM 741 N N . HIS A 1 91 ? -12.705 -7.462 29.731 1.00 96.56 91 HIS A N 1
ATOM 742 C CA . HIS A 1 91 ? -11.408 -7.954 29.271 1.00 96.56 91 HIS A CA 1
ATOM 743 C C . HIS A 1 91 ? -11.366 -8.117 27.750 1.00 96.56 91 HIS A C 1
ATOM 745 O O . HIS A 1 91 ? -10.412 -7.674 27.118 1.00 96.56 91 HIS A O 1
ATOM 751 N N . ASP A 1 92 ? -12.436 -8.630 27.135 1.00 95.62 92 ASP A N 1
ATOM 752 C CA . ASP A 1 92 ? -12.565 -8.708 25.672 1.00 95.62 92 ASP A CA 1
ATOM 753 C C . ASP A 1 92 ? -12.402 -7.325 25.005 1.00 95.62 92 ASP A C 1
ATOM 755 O O . ASP A 1 92 ? -11.695 -7.187 24.004 1.00 95.62 92 ASP A O 1
ATOM 759 N N . VAL A 1 93 ? -12.997 -6.271 25.576 1.00 96.69 93 VAL A N 1
ATOM 760 C CA . VAL A 1 93 ? -12.817 -4.895 25.074 1.00 96.69 93 VAL A CA 1
ATOM 761 C C . VAL A 1 93 ? -11.384 -4.404 25.299 1.00 96.69 93 VAL A C 1
ATOM 763 O O . VAL A 1 93 ? -10.812 -3.761 24.418 1.00 96.69 93 VAL A O 1
ATOM 766 N N . GLN A 1 94 ? -10.779 -4.724 26.445 1.00 96.81 94 GLN A N 1
ATOM 767 C CA . GLN A 1 94 ? -9.395 -4.350 26.752 1.00 96.81 94 GLN A CA 1
ATOM 768 C C . GLN A 1 94 ? -8.394 -4.989 25.787 1.00 96.81 94 GLN A C 1
ATOM 770 O O . GLN A 1 94 ? -7.485 -4.294 25.344 1.00 96.81 94 GLN A O 1
ATOM 775 N N . ILE A 1 95 ? -8.597 -6.249 25.383 1.00 97.25 95 ILE A N 1
ATOM 776 C CA . ILE A 1 95 ? -7.762 -6.903 24.365 1.00 97.25 95 ILE A CA 1
ATOM 777 C C . ILE A 1 95 ? -7.773 -6.085 23.066 1.00 97.25 95 ILE A C 1
ATOM 779 O O . ILE A 1 95 ? -6.714 -5.797 22.513 1.00 97.25 95 ILE A O 1
ATOM 783 N N . ILE A 1 96 ? -8.948 -5.654 22.589 1.00 96.56 96 ILE A N 1
ATOM 784 C CA . ILE A 1 96 ? -9.056 -4.846 21.360 1.00 96.56 96 ILE A CA 1
ATOM 785 C C . ILE A 1 96 ? -8.328 -3.505 21.513 1.00 96.56 96 ILE A C 1
ATOM 787 O O . ILE A 1 96 ? -7.620 -3.086 20.595 1.00 96.56 96 ILE A O 1
ATOM 791 N N . LEU A 1 97 ? -8.470 -2.844 22.668 1.00 96.62 97 LEU A N 1
ATOM 792 C CA . LEU A 1 97 ? -7.762 -1.594 22.955 1.00 96.62 97 LEU A CA 1
ATOM 793 C C . LEU A 1 97 ? -6.242 -1.796 22.927 1.00 96.62 97 LEU A C 1
ATOM 795 O O . LEU A 1 97 ? -5.559 -1.046 22.236 1.00 96.62 97 LEU A O 1
ATOM 799 N N . SER A 1 98 ? -5.721 -2.841 23.575 1.00 96.44 98 SER A N 1
ATOM 800 C CA . SER A 1 98 ? -4.288 -3.162 23.572 1.00 96.44 98 SER A CA 1
ATOM 801 C C . SER A 1 98 ? -3.763 -3.501 22.174 1.00 96.44 98 SER A C 1
ATOM 803 O O . SER A 1 98 ? -2.682 -3.047 21.789 1.00 96.44 98 SER A O 1
ATOM 805 N N . ILE A 1 99 ? -4.543 -4.231 21.366 1.00 95.69 99 ILE A N 1
ATOM 806 C CA . ILE A 1 99 ? -4.194 -4.488 19.963 1.00 95.69 99 ILE A CA 1
ATOM 807 C C . ILE A 1 99 ? -4.120 -3.164 19.187 1.00 95.69 99 ILE A C 1
ATOM 809 O O . ILE A 1 99 ? -3.194 -2.977 18.395 1.00 95.69 99 ILE A O 1
ATOM 813 N N . ASN A 1 100 ? -5.053 -2.227 19.400 1.00 95.81 100 ASN A N 1
ATOM 814 C CA . ASN A 1 100 ? -4.995 -0.922 18.736 1.00 95.81 100 ASN A CA 1
ATOM 815 C C . ASN A 1 100 ? -3.865 -0.037 19.246 1.00 95.81 100 ASN A C 1
ATOM 817 O O . ASN A 1 100 ? -3.236 0.630 18.440 1.00 95.81 100 ASN A O 1
ATOM 821 N N . GLU A 1 101 ? -3.535 -0.056 20.531 1.00 93.62 101 GLU A N 1
ATOM 822 C CA . GLU A 1 101 ? -2.378 0.682 21.049 1.00 93.62 101 GLU A CA 1
ATOM 823 C C . GLU A 1 101 ? -1.070 0.238 20.381 1.00 93.62 101 GLU A C 1
ATOM 825 O O . GLU A 1 101 ? -0.202 1.073 20.103 1.00 93.62 101 GLU A O 1
ATOM 830 N N . LYS A 1 102 ? -0.954 -1.060 20.070 1.00 91.31 102 LYS A N 1
ATOM 831 C CA . LYS A 1 102 ? 0.187 -1.625 19.345 1.00 91.31 102 LYS A CA 1
ATOM 832 C C . LYS A 1 102 ? 0.146 -1.319 17.844 1.00 91.31 102 LYS A C 1
ATOM 834 O O . LYS A 1 102 ? 1.133 -0.835 17.298 1.00 91.31 102 LYS A O 1
ATOM 839 N N . LEU A 1 103 ? -0.957 -1.646 17.167 1.00 93.00 103 LEU A N 1
ATOM 840 C CA . LEU A 1 103 ? -1.041 -1.647 15.696 1.00 93.00 103 LEU A CA 1
ATOM 841 C C . LEU A 1 103 ? -1.563 -0.339 15.097 1.00 93.00 103 LEU A C 1
ATOM 843 O O . LEU A 1 103 ? -1.263 -0.025 13.947 1.00 93.00 103 LEU A O 1
ATOM 847 N N . ARG A 1 104 ? -2.351 0.411 15.869 1.00 95.00 104 ARG A N 1
ATOM 848 C CA . ARG A 1 104 ? -2.879 1.745 15.546 1.00 95.00 104 ARG A CA 1
ATOM 849 C C . ARG A 1 104 ? -3.661 1.793 14.237 1.00 95.00 104 ARG A C 1
ATOM 851 O O . ARG A 1 104 ? -3.508 2.698 13.412 1.00 95.00 104 ARG A O 1
ATOM 858 N N . LEU A 1 105 ? -4.490 0.769 14.034 1.00 95.31 105 LEU A N 1
ATOM 859 C CA . LEU A 1 105 ? -5.255 0.578 12.805 1.00 95.31 105 LEU A CA 1
ATOM 860 C C . LEU A 1 105 ? -6.439 1.541 12.704 1.00 95.31 105 LEU A C 1
ATOM 862 O O . LEU A 1 105 ? -6.812 1.924 11.595 1.00 95.31 105 LEU A O 1
ATOM 866 N N . LEU A 1 106 ? -7.023 1.950 13.835 1.00 95.62 106 LEU A N 1
ATOM 867 C CA . LEU A 1 106 ? -8.063 2.979 13.846 1.00 95.62 106 LEU A CA 1
ATOM 868 C C . LEU A 1 106 ? -7.489 4.327 13.412 1.00 95.62 106 LEU A C 1
ATOM 870 O O . LEU A 1 106 ? -8.054 4.982 12.542 1.00 95.62 106 LEU A O 1
ATOM 874 N N . GLU A 1 107 ? -6.335 4.711 13.952 1.00 95.88 107 GLU A N 1
ATOM 875 C CA . GLU A 1 107 ? 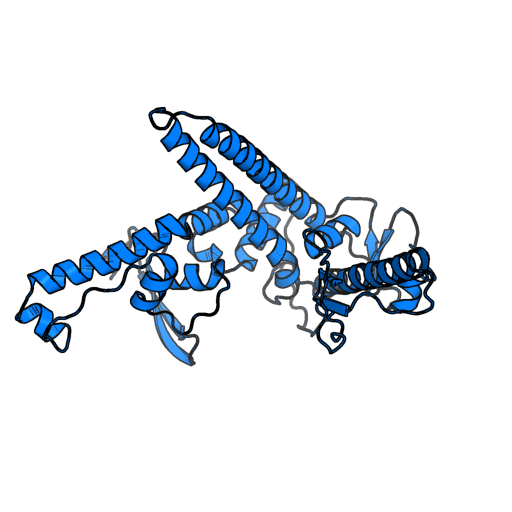-5.634 5.933 13.561 1.00 95.88 107 GLU A CA 1
ATOM 876 C C . GLU A 1 107 ? -5.238 5.899 12.085 1.00 95.88 107 GLU A C 1
ATOM 878 O O . GLU A 1 107 ? -5.371 6.906 11.394 1.00 95.88 107 GLU A O 1
ATOM 883 N N . LEU A 1 108 ? -4.809 4.738 11.582 1.00 95.88 108 LEU A N 1
ATOM 884 C CA . LEU A 1 108 ? -4.519 4.541 10.163 1.00 95.88 108 LEU A CA 1
ATOM 885 C C . LEU A 1 108 ? -5.755 4.765 9.288 1.00 95.88 108 LEU A C 1
ATOM 887 O O . LEU A 1 108 ? -5.679 5.487 8.295 1.00 95.88 108 LEU A O 1
ATOM 891 N N . ALA A 1 109 ? -6.894 4.181 9.662 1.00 96.12 109 ALA A N 1
ATOM 892 C CA . ALA A 1 109 ? -8.154 4.385 8.957 1.00 96.12 109 ALA A CA 1
ATOM 893 C C . ALA A 1 109 ? -8.567 5.864 8.962 1.00 96.12 109 ALA A C 1
ATOM 895 O O . ALA A 1 109 ? -8.917 6.415 7.921 1.00 96.12 109 ALA A O 1
ATOM 896 N N . VAL A 1 110 ? -8.478 6.526 10.115 1.00 95.00 110 VAL A N 1
ATOM 897 C CA . VAL A 1 110 ? -8.802 7.949 10.260 1.00 95.00 110 VAL A CA 1
ATOM 898 C C . VAL A 1 110 ? -7.897 8.810 9.371 1.00 95.00 110 VAL A C 1
ATOM 900 O O . VAL A 1 110 ? -8.404 9.607 8.586 1.00 95.00 110 VAL A O 1
ATOM 903 N N . GLU A 1 111 ? -6.581 8.601 9.407 1.00 94.25 111 GLU A N 1
ATOM 904 C CA . GLU A 1 111 ? -5.611 9.317 8.565 1.00 94.25 111 GLU A CA 1
ATOM 905 C C . GLU A 1 111 ? -5.894 9.129 7.064 1.00 94.25 111 GLU A C 1
ATOM 907 O O . GLU A 1 111 ? -5.901 10.089 6.287 1.00 94.25 111 GLU A O 1
ATOM 912 N N . MET A 1 112 ? -6.178 7.898 6.630 1.00 94.69 112 MET A N 1
ATOM 913 C CA . MET A 1 112 ? -6.526 7.619 5.233 1.00 94.69 112 MET A CA 1
ATOM 914 C C . MET A 1 112 ? -7.834 8.307 4.822 1.00 94.69 112 MET A C 1
ATOM 916 O O . MET A 1 112 ? -7.907 8.867 3.728 1.00 94.69 112 MET A O 1
ATOM 920 N N . ALA A 1 113 ? -8.846 8.303 5.691 1.00 95.56 113 ALA A N 1
ATOM 921 C CA . ALA A 1 113 ? -10.131 8.936 5.419 1.00 95.56 113 ALA A CA 1
ATOM 922 C C . ALA A 1 113 ? -10.007 10.459 5.284 1.00 95.56 113 ALA A C 1
ATOM 924 O O . ALA A 1 113 ? -10.465 11.030 4.292 1.00 95.56 113 ALA A O 1
ATOM 925 N N . TYR A 1 114 ? -9.336 11.111 6.239 1.00 94.06 114 TYR A N 1
ATOM 926 C CA . TYR A 1 114 ? -9.129 12.559 6.218 1.00 94.06 114 TYR A CA 1
ATOM 927 C C . TYR A 1 114 ? -8.252 12.998 5.044 1.00 94.06 114 TYR A C 1
ATOM 929 O O . TYR A 1 114 ? -8.599 13.955 4.357 1.00 94.06 114 TYR A O 1
ATOM 937 N N . SER A 1 115 ? -7.171 12.268 4.745 1.00 91.25 115 SER A N 1
ATOM 938 C CA . SER A 1 115 ? -6.275 12.604 3.623 1.00 91.25 115 SER A CA 1
ATOM 939 C C . SER A 1 115 ? -6.917 12.465 2.233 1.00 91.25 115 SER A C 1
ATOM 941 O O . SER A 1 115 ? -6.364 12.960 1.244 1.00 91.25 115 SER A O 1
ATOM 943 N N . ALA A 1 116 ? -8.057 11.778 2.130 1.00 93.38 116 ALA A N 1
ATOM 944 C CA . ALA A 1 116 ? -8.828 11.646 0.896 1.00 93.38 116 ALA A CA 1
ATOM 945 C C . ALA A 1 116 ? -10.157 12.416 0.905 1.00 93.38 116 ALA A C 1
ATOM 947 O O . ALA A 1 116 ? -10.724 12.633 -0.163 1.00 93.38 116 ALA A O 1
ATOM 948 N N . GLY A 1 117 ? -10.649 12.840 2.072 1.00 94.62 117 GLY A N 1
ATOM 949 C CA . GLY A 1 117 ? -11.950 13.495 2.215 1.00 94.62 117 GLY A CA 1
ATOM 950 C C . GLY A 1 117 ? -13.133 12.532 2.058 1.00 94.62 117 GLY A C 1
ATOM 951 O O . GLY A 1 117 ? -14.115 12.867 1.400 1.00 94.62 117 GLY A O 1
ATOM 952 N N . ILE A 1 118 ? -13.033 11.328 2.629 1.00 95.75 118 ILE A N 1
ATOM 953 C CA . ILE A 1 118 ? -14.059 10.269 2.553 1.00 95.75 118 ILE A CA 1
ATOM 954 C C . ILE A 1 118 ? -14.572 9.876 3.945 1.00 95.75 118 ILE A C 1
ATOM 956 O O . ILE A 1 118 ? -13.992 10.256 4.962 1.00 95.75 118 ILE A O 1
ATOM 960 N N . ASN A 1 119 ? -15.641 9.075 4.011 1.00 94.88 119 ASN A N 1
ATOM 961 C CA . ASN A 1 119 ? -16.093 8.518 5.287 1.00 94.88 119 ASN A CA 1
ATOM 962 C C . ASN A 1 119 ? -15.125 7.439 5.789 1.00 94.88 119 ASN A C 1
ATOM 964 O O . ASN A 1 119 ? -14.480 6.749 5.001 1.00 94.88 119 ASN A O 1
ATOM 968 N N . TYR A 1 120 ? -15.090 7.205 7.102 1.00 94.25 120 TYR A N 1
ATOM 969 C CA . TYR A 1 120 ? -14.185 6.202 7.671 1.00 94.25 120 TYR A CA 1
ATOM 970 C C . TYR A 1 120 ? -14.446 4.775 7.179 1.00 94.25 120 TYR A C 1
ATOM 972 O O . TYR A 1 120 ? -13.510 4.001 7.041 1.00 94.25 120 TYR A O 1
ATOM 980 N N . SER A 1 121 ? -15.697 4.415 6.884 1.00 92.12 121 SER A N 1
ATOM 981 C CA . SER A 1 121 ? -16.022 3.097 6.326 1.00 92.12 121 SER A CA 1
ATOM 982 C C . SER A 1 121 ? -15.571 2.929 4.866 1.00 92.12 121 SER A C 1
ATOM 984 O O . SER A 1 121 ? -15.404 1.800 4.405 1.00 92.12 121 SER A O 1
ATOM 986 N N . ASP A 1 122 ? -15.300 4.017 4.137 1.00 94.00 122 ASP A N 1
ATOM 987 C CA . ASP A 1 122 ? -14.863 3.954 2.737 1.00 94.00 122 ASP A CA 1
ATOM 988 C C . ASP A 1 122 ? -13.380 3.555 2.595 1.00 94.00 122 ASP A C 1
ATOM 990 O O . ASP A 1 122 ? -12.962 3.118 1.520 1.00 94.00 122 ASP A O 1
ATOM 994 N N . VAL A 1 123 ? -12.585 3.612 3.673 1.00 94.12 123 VAL A N 1
ATOM 995 C CA . VAL A 1 123 ? -11.142 3.273 3.668 1.00 94.12 123 VAL A CA 1
ATOM 996 C C . VAL A 1 123 ? -10.862 1.815 3.305 1.00 94.12 123 VAL A C 1
ATOM 998 O O . VAL A 1 123 ? -9.770 1.477 2.846 1.00 94.12 123 VAL A O 1
ATOM 1001 N N . PHE A 1 124 ? -11.853 0.935 3.471 1.00 92.62 124 PHE A N 1
ATOM 1002 C CA . PHE A 1 124 ? -11.754 -0.468 3.070 1.00 92.62 124 PHE A CA 1
ATOM 1003 C C . PHE A 1 124 ? -11.685 -0.642 1.545 1.00 92.62 124 PHE A C 1
ATOM 1005 O O . PHE A 1 124 ? -11.212 -1.682 1.068 1.00 92.62 124 PHE A O 1
ATOM 1012 N N . SER A 1 125 ? -12.108 0.375 0.785 1.00 92.69 125 SER A N 1
ATOM 1013 C CA . SER A 1 125 ? -12.101 0.406 -0.674 1.00 92.69 125 SER A CA 1
ATOM 1014 C C . SER A 1 125 ? -11.050 1.391 -1.196 1.00 92.69 125 SER A C 1
ATOM 1016 O O . SER A 1 125 ? -11.341 2.580 -1.322 1.00 92.69 125 SER A O 1
ATOM 1018 N N . PRO A 1 126 ? -9.847 0.922 -1.588 1.00 92.44 126 PRO A N 1
ATOM 1019 C CA . PRO A 1 126 ? -8.824 1.778 -2.194 1.00 92.44 126 PRO A CA 1
ATOM 1020 C C . PRO A 1 126 ? -9.351 2.580 -3.391 1.00 92.44 126 PRO A C 1
ATOM 1022 O O . PRO A 1 126 ? -8.971 3.729 -3.582 1.00 92.44 126 PRO A O 1
ATOM 1025 N N . MET A 1 127 ? -10.290 2.002 -4.148 1.00 93.44 127 MET A N 1
ATOM 1026 C CA . MET A 1 127 ? -10.987 2.662 -5.251 1.00 93.44 127 MET A CA 1
ATOM 1027 C C . MET A 1 127 ? -11.705 3.946 -4.808 1.00 93.44 127 MET A C 1
ATOM 1029 O O . MET A 1 127 ? -11.600 4.958 -5.491 1.00 93.44 127 MET A O 1
ATOM 1033 N N . ARG A 1 128 ? -12.414 3.929 -3.667 1.00 94.50 128 ARG A N 1
ATOM 1034 C CA . ARG A 1 128 ? -13.087 5.120 -3.114 1.00 94.50 128 ARG A CA 1
ATOM 1035 C C . ARG A 1 128 ? -12.083 6.181 -2.684 1.00 94.50 128 ARG A C 1
ATOM 1037 O O . ARG A 1 128 ? -12.295 7.355 -2.969 1.00 94.50 128 ARG A O 1
ATOM 1044 N N . VAL A 1 129 ? -10.994 5.758 -2.037 1.00 95.38 129 VAL A N 1
ATOM 1045 C CA . VAL A 1 129 ? -9.932 6.670 -1.591 1.00 95.38 129 VAL A CA 1
ATOM 1046 C C . VAL A 1 129 ? -9.324 7.404 -2.782 1.00 95.38 129 VAL A C 1
ATOM 1048 O O . VAL A 1 129 ? -9.224 8.629 -2.782 1.00 95.38 129 VAL A O 1
ATOM 1051 N N . TRP A 1 130 ? -8.967 6.664 -3.828 1.00 95.50 130 TRP A N 1
ATOM 1052 C CA . TRP A 1 130 ? -8.356 7.234 -5.019 1.00 95.50 130 TRP A CA 1
ATOM 1053 C C . TRP A 1 130 ? -9.325 8.038 -5.885 1.00 95.50 130 TRP A C 1
ATOM 1055 O O . TRP A 1 130 ? -8.917 9.081 -6.385 1.00 95.50 130 TRP A O 1
ATOM 1065 N N . ASP A 1 131 ? -10.593 7.629 -6.024 1.00 94.94 131 ASP A N 1
ATOM 1066 C CA . ASP A 1 131 ? -11.607 8.429 -6.734 1.00 94.94 131 ASP A CA 1
ATOM 1067 C C . ASP A 1 131 ? -11.737 9.819 -6.094 1.00 94.94 131 ASP A C 1
ATOM 1069 O O . ASP A 1 131 ? -11.685 10.826 -6.797 1.00 94.94 131 ASP A O 1
ATOM 1073 N N . ALA A 1 132 ? -11.796 9.886 -4.758 1.00 95.81 132 ALA A N 1
ATOM 1074 C CA . ALA A 1 132 ? -11.870 11.149 -4.028 1.00 95.81 132 ALA A CA 1
ATOM 1075 C C . ALA A 1 132 ? -10.583 11.983 -4.149 1.00 95.81 132 ALA A C 1
ATOM 1077 O O . ALA A 1 132 ? -10.657 13.183 -4.414 1.00 95.81 132 ALA A O 1
ATOM 1078 N N . LYS A 1 133 ? -9.396 11.367 -4.027 1.00 95.06 133 LYS A N 1
ATOM 1079 C CA . LYS A 1 133 ? -8.120 12.089 -4.194 1.00 95.06 133 LYS A CA 1
ATOM 1080 C C . LYS A 1 133 ? -7.953 12.655 -5.605 1.00 95.06 133 LYS A C 1
ATOM 1082 O O . LYS A 1 133 ? -7.585 13.819 -5.744 1.00 95.06 133 LYS A O 1
ATOM 1087 N N . ILE A 1 134 ? -8.247 11.864 -6.639 1.00 95.31 134 ILE A N 1
ATOM 1088 C CA . ILE A 1 134 ? -8.182 12.326 -8.031 1.00 95.31 134 ILE A CA 1
ATOM 1089 C C . ILE A 1 134 ? -9.208 13.438 -8.261 1.00 95.31 134 ILE A C 1
ATOM 1091 O O . ILE A 1 134 ? -8.869 14.466 -8.843 1.00 95.31 134 ILE A O 1
ATOM 1095 N N . TYR A 1 135 ? -10.440 13.267 -7.771 1.00 95.12 135 TYR A N 1
ATOM 1096 C CA . TYR A 1 135 ? -11.479 14.291 -7.851 1.00 95.12 135 TYR A CA 1
ATOM 1097 C C . TYR A 1 135 ? -11.024 15.616 -7.231 1.00 95.12 135 TYR A C 1
ATOM 1099 O O . TYR A 1 135 ? -11.073 16.641 -7.905 1.00 95.12 135 TYR A O 1
ATOM 1107 N N . ASN A 1 136 ? -10.523 15.600 -5.992 1.00 94.56 136 ASN A N 1
ATOM 1108 C CA . ASN A 1 136 ? -10.064 16.810 -5.307 1.00 94.56 136 ASN A CA 1
ATOM 1109 C C . ASN A 1 136 ? -8.937 17.502 -6.091 1.00 94.56 136 ASN A C 1
ATOM 1111 O O . ASN A 1 136 ? -9.005 18.708 -6.326 1.00 94.56 136 ASN A O 1
ATOM 1115 N N . LYS A 1 137 ? -7.964 16.734 -6.601 1.00 94.62 137 LYS A N 1
ATOM 1116 C CA . LYS A 1 137 ? -6.855 17.277 -7.402 1.00 94.62 137 LYS A CA 1
ATOM 1117 C C . LYS A 1 137 ? -7.320 17.887 -8.728 1.00 94.62 137 LYS A C 1
ATOM 1119 O O . LYS A 1 137 ? -6.806 18.919 -9.157 1.00 94.62 137 LYS A O 1
ATOM 1124 N N . LEU A 1 138 ? -8.295 17.269 -9.394 1.00 94.62 138 LEU A N 1
ATOM 1125 C CA . LEU A 1 138 ? -8.882 17.804 -10.625 1.00 94.62 138 LEU A CA 1
ATOM 1126 C C . LEU A 1 138 ? -9.720 19.059 -10.358 1.00 94.62 138 LEU A C 1
ATOM 1128 O O . LEU A 1 138 ? -9.638 20.018 -11.125 1.00 94.62 138 LEU A O 1
ATOM 1132 N N . MET A 1 139 ? -10.455 19.096 -9.245 1.00 94.50 139 MET A N 1
ATOM 1133 C CA . MET A 1 139 ? -11.230 20.263 -8.820 1.00 94.50 139 MET A CA 1
ATOM 1134 C C . MET A 1 139 ? -10.343 21.476 -8.523 1.00 94.50 139 MET A C 1
ATOM 1136 O O . MET A 1 139 ? -10.662 22.574 -8.976 1.00 94.50 139 MET A O 1
ATOM 1140 N N . GLU A 1 140 ? -9.201 21.289 -7.850 1.00 93.94 140 GLU A N 1
ATOM 1141 C CA . GLU A 1 140 ? -8.186 22.343 -7.658 1.00 93.94 140 GLU A CA 1
ATOM 1142 C C . GLU A 1 140 ? -7.714 22.933 -8.995 1.00 93.94 140 GLU A C 1
ATOM 1144 O O . GLU A 1 140 ? -7.499 24.140 -9.120 1.00 93.94 140 GLU A O 1
ATOM 1149 N N . ARG A 1 141 ? -7.612 22.084 -10.024 1.00 93.38 141 ARG A N 1
ATOM 1150 C CA . ARG A 1 141 ? -7.221 22.457 -11.391 1.00 93.38 141 ARG A CA 1
ATOM 1151 C C . ARG A 1 141 ? -8.385 22.946 -12.257 1.00 93.38 141 ARG A C 1
ATOM 1153 O O . ARG A 1 141 ? -8.162 23.288 -13.414 1.00 93.38 141 ARG A O 1
ATOM 1160 N N . LYS A 1 142 ? -9.612 22.998 -11.722 1.00 95.38 142 LYS A N 1
ATOM 1161 C CA . LYS A 1 142 ? -10.849 23.328 -12.458 1.00 95.38 142 LYS A CA 1
ATOM 1162 C C . LYS A 1 142 ? -11.092 22.418 -13.672 1.00 95.38 142 LYS A C 1
ATOM 1164 O O . LYS A 1 142 ? -11.640 22.857 -14.681 1.00 95.38 142 LYS A O 1
ATOM 1169 N N . ILE A 1 143 ? -10.690 21.152 -13.571 1.00 93.50 143 ILE A N 1
ATOM 1170 C CA . ILE A 1 143 ? -10.892 20.124 -14.595 1.00 93.50 143 ILE A CA 1
ATOM 1171 C C . ILE A 1 143 ? -12.055 19.227 -14.167 1.00 93.50 143 ILE A C 1
ATOM 1173 O O . ILE A 1 143 ? -12.124 18.767 -13.028 1.00 93.50 143 ILE A O 1
ATOM 1177 N N . THR A 1 144 ? -12.976 18.960 -15.088 1.00 91.81 144 THR A N 1
ATOM 1178 C CA . THR A 1 144 ? -14.111 18.063 -14.848 1.00 91.81 144 THR A CA 1
ATOM 1179 C C . THR A 1 144 ? -13.680 16.600 -14.879 1.00 91.81 144 THR A C 1
ATOM 1181 O O . THR A 1 144 ? -12.915 16.192 -15.752 1.00 91.81 144 THR A O 1
ATOM 1184 N N . ILE A 1 145 ? -14.223 15.788 -13.972 1.00 91.25 145 ILE A N 1
ATOM 1185 C CA . ILE A 1 145 ? -14.005 14.337 -13.978 1.00 91.25 145 ILE A CA 1
ATOM 1186 C C . ILE A 1 145 ? -14.689 13.658 -15.176 1.00 91.25 145 ILE A C 1
ATOM 1188 O O . ILE A 1 145 ? -15.752 14.113 -15.610 1.00 91.25 145 ILE A O 1
ATOM 1192 N N . PRO A 1 146 ? -14.141 12.538 -15.680 1.00 86.25 146 PRO A N 1
ATOM 1193 C CA . PRO A 1 146 ? -14.797 11.765 -16.722 1.00 86.25 146 PRO A CA 1
ATOM 1194 C C . PRO A 1 146 ? -16.051 11.057 -16.193 1.00 86.25 146 PRO A C 1
ATOM 1196 O O . PRO A 1 146 ? -16.153 10.671 -15.017 1.00 86.25 146 PRO A O 1
ATOM 1199 N N . ILE A 1 147 ? -17.006 10.848 -17.097 1.00 84.88 147 ILE A N 1
ATOM 1200 C CA . ILE A 1 147 ? -18.124 9.933 -16.872 1.00 84.88 147 ILE A CA 1
ATOM 1201 C C . ILE A 1 147 ? -17.561 8.507 -16.987 1.00 84.88 147 ILE A C 1
ATOM 1203 O O . ILE A 1 147 ? -16.851 8.237 -17.956 1.00 84.88 147 ILE A O 1
ATOM 1207 N N . PRO A 1 148 ? -17.827 7.607 -16.021 1.00 79.88 148 PRO A N 1
ATOM 1208 C CA . PRO A 1 148 ? -17.366 6.227 -16.106 1.00 79.88 148 PRO A CA 1
ATOM 1209 C C . PRO A 1 148 ? -17.849 5.573 -17.402 1.00 79.88 148 PRO A C 1
ATOM 1211 O O . PRO A 1 148 ? -19.050 5.571 -17.677 1.00 79.88 148 PRO A O 1
ATOM 1214 N N . ASP A 1 149 ? -16.919 5.008 -18.166 1.00 75.06 149 ASP A N 1
ATOM 1215 C CA . ASP A 1 149 ? -17.226 4.255 -19.378 1.00 75.06 149 ASP A CA 1
ATOM 1216 C C . ASP A 1 149 ? -17.159 2.744 -19.108 1.00 75.06 149 ASP A C 1
ATOM 1218 O O . ASP A 1 149 ? -16.350 2.263 -18.307 1.00 75.06 149 ASP A O 1
ATOM 1222 N N . SER A 1 150 ? -18.019 1.975 -19.772 1.00 75.56 150 SER A N 1
ATOM 1223 C CA . SER A 1 150 ? -18.093 0.524 -19.604 1.00 75.56 150 SER A CA 1
ATOM 1224 C C . SER A 1 150 ? -17.119 -0.159 -20.557 1.00 75.56 150 SER A C 1
ATOM 1226 O O . SER A 1 150 ? -17.491 -0.639 -21.626 1.00 75.56 150 SER A O 1
ATOM 1228 N N . LYS A 1 151 ? -15.849 -0.229 -20.158 1.00 80.12 151 LYS A N 1
ATOM 1229 C CA . LYS A 1 151 ? -14.842 -1.017 -20.879 1.00 80.12 151 LYS A CA 1
ATOM 1230 C C . LYS A 1 151 ? -14.947 -2.509 -20.497 1.00 80.12 151 LYS A C 1
ATOM 1232 O O . LYS A 1 151 ? -15.286 -2.834 -19.349 1.00 80.12 151 LYS A O 1
ATOM 1237 N N . PRO A 1 152 ? -14.678 -3.447 -21.426 1.00 80.50 152 PRO A N 1
ATOM 1238 C CA . PRO A 1 152 ? -14.612 -4.865 -21.094 1.00 80.50 152 PRO A CA 1
ATOM 1239 C C . PRO A 1 152 ? -13.467 -5.117 -20.111 1.00 80.50 152 PRO A C 1
A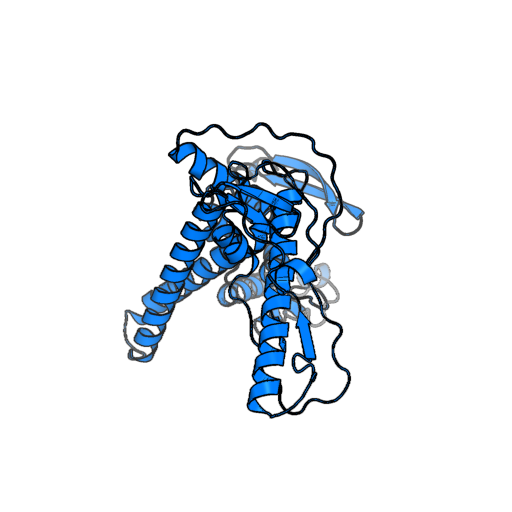TOM 1241 O O . PRO A 1 152 ? -12.402 -4.508 -20.207 1.00 80.50 152 PRO A O 1
ATOM 1244 N N . ASN A 1 153 ? -13.690 -6.021 -19.158 1.00 84.06 153 ASN A N 1
ATOM 1245 C CA . ASN A 1 153 ? -12.606 -6.484 -18.303 1.00 84.06 153 ASN A CA 1
ATOM 1246 C C . ASN A 1 153 ? -11.777 -7.516 -19.079 1.00 84.06 153 ASN A C 1
ATOM 1248 O O . ASN A 1 153 ? -12.358 -8.391 -19.723 1.00 84.06 153 ASN A O 1
ATOM 1252 N N . ARG A 1 154 ? -10.448 -7.421 -19.017 1.00 90.25 154 ARG A N 1
ATOM 1253 C CA . ARG A 1 154 ? -9.527 -8.381 -19.638 1.00 90.25 154 ARG A CA 1
ATOM 1254 C C . ARG A 1 154 ? -8.402 -8.724 -18.673 1.00 90.25 154 ARG A C 1
ATOM 1256 O O . ARG A 1 154 ? -8.004 -7.890 -17.864 1.00 90.25 154 ARG A O 1
ATOM 1263 N N . SER A 1 155 ? -7.876 -9.939 -18.783 1.00 89.25 155 SER A N 1
ATOM 1264 C CA . SER A 1 155 ? -6.616 -10.289 -18.131 1.00 89.25 155 SER A CA 1
ATOM 1265 C C . SER A 1 155 ? -5.471 -9.476 -18.736 1.00 89.25 155 SER A C 1
ATOM 1267 O O . SER A 1 155 ? -5.470 -9.186 -19.935 1.00 89.25 155 SER A O 1
ATOM 1269 N N . TYR A 1 156 ? -4.492 -9.144 -17.905 1.00 90.12 156 TYR A N 1
ATOM 1270 C CA . TYR A 1 156 ? -3.269 -8.450 -18.292 1.00 90.12 156 TYR A CA 1
ATOM 1271 C C . TYR A 1 156 ? -2.079 -9.068 -17.552 1.00 90.12 156 TYR A C 1
ATOM 1273 O O . TYR A 1 156 ? -2.260 -9.805 -16.578 1.00 90.12 156 TYR A O 1
ATOM 1281 N N . ALA A 1 157 ? -0.867 -8.807 -18.035 1.00 90.62 157 ALA A N 1
ATOM 1282 C CA . ALA A 1 157 ? 0.348 -9.348 -17.437 1.00 90.62 157 ALA A CA 1
ATOM 1283 C C . ALA A 1 157 ? 0.635 -8.723 -16.059 1.00 90.62 157 ALA A C 1
ATOM 1285 O O . ALA A 1 157 ? 0.532 -7.509 -15.891 1.00 90.62 157 ALA A O 1
ATOM 1286 N N . GLY A 1 158 ? 1.003 -9.553 -15.079 1.00 91.69 158 GLY A N 1
ATOM 1287 C CA . GLY A 1 158 ? 1.352 -9.135 -13.715 1.00 91.69 158 GLY A CA 1
ATOM 1288 C C . GLY A 1 158 ? 2.846 -8.844 -13.522 1.00 91.69 158 GLY A C 1
ATOM 1289 O O . GLY A 1 158 ? 3.538 -8.472 -14.466 1.00 91.69 158 GLY A O 1
ATOM 1290 N N . GLY A 1 159 ? 3.345 -9.027 -12.297 1.00 91.25 159 GLY A N 1
ATOM 1291 C CA . GLY A 1 159 ? 4.782 -8.967 -11.997 1.00 91.25 159 GLY A CA 1
ATOM 1292 C C . GLY A 1 159 ? 5.563 -10.123 -12.635 1.00 91.25 159 GLY A C 1
ATOM 1293 O O . GLY A 1 159 ? 4.986 -11.156 -12.980 1.00 91.25 159 GLY A O 1
ATOM 1294 N N . TYR A 1 160 ? 6.873 -9.941 -12.805 1.00 94.38 160 TYR A N 1
ATOM 1295 C CA . TYR A 1 160 ? 7.768 -10.982 -13.311 1.00 94.38 160 TYR A CA 1
ATOM 1296 C C . TYR A 1 160 ? 8.354 -11.795 -12.156 1.00 94.38 160 TYR A C 1
ATOM 1298 O O . TYR A 1 160 ? 8.815 -11.228 -11.168 1.00 94.38 160 TYR A O 1
ATOM 1306 N N . VAL A 1 161 ? 8.369 -13.118 -12.307 1.00 95.94 161 VAL A N 1
ATOM 1307 C CA . VAL A 1 161 ? 8.992 -14.040 -11.354 1.00 95.94 161 VAL A CA 1
ATOM 1308 C C . VAL A 1 161 ? 9.953 -14.936 -12.119 1.00 95.94 161 VAL A C 1
ATOM 1310 O O . VAL A 1 161 ? 9.548 -15.644 -13.043 1.00 95.94 161 VAL A O 1
ATOM 1313 N N . LYS A 1 162 ? 11.227 -14.917 -11.726 1.00 94.44 162 LYS A N 1
ATOM 1314 C CA . LYS A 1 162 ? 12.242 -15.825 -12.269 1.00 94.44 162 LYS A CA 1
ATOM 1315 C C . LYS A 1 162 ? 12.237 -17.112 -11.457 1.00 94.44 162 LYS A C 1
ATOM 1317 O O . LYS A 1 162 ? 12.292 -17.067 -10.229 1.00 94.44 162 LYS A O 1
ATOM 1322 N N . SER A 1 163 ? 12.209 -18.260 -12.134 1.00 94.06 163 SER A N 1
ATOM 1323 C CA . SER A 1 163 ? 12.335 -19.554 -11.461 1.00 94.06 163 SER A CA 1
ATOM 1324 C C . SER A 1 163 ? 13.652 -19.621 -10.679 1.00 94.06 163 SER A C 1
ATOM 1326 O O . SER A 1 163 ? 14.704 -19.340 -11.258 1.00 94.06 163 SER A O 1
ATOM 1328 N N . PRO A 1 164 ? 13.618 -19.979 -9.384 1.00 94.12 164 PRO A N 1
ATOM 1329 C CA . PRO A 1 164 ? 14.807 -19.936 -8.555 1.00 94.12 164 PRO A CA 1
ATOM 1330 C C . PRO A 1 164 ? 15.805 -21.020 -8.966 1.00 94.12 164 PRO A C 1
ATOM 1332 O O . PRO A 1 164 ? 15.431 -22.166 -9.230 1.00 94.12 164 PRO A O 1
ATOM 1335 N N . GLN A 1 165 ? 17.091 -20.684 -8.945 1.00 93.69 165 GLN A N 1
ATOM 1336 C CA . GLN A 1 165 ? 18.154 -21.671 -9.067 1.00 93.69 165 GLN A CA 1
ATOM 1337 C C . GLN A 1 165 ? 18.166 -22.579 -7.832 1.00 93.69 165 GLN A C 1
ATOM 1339 O O . GLN A 1 165 ? 18.440 -22.135 -6.714 1.00 93.69 165 GLN A O 1
ATOM 1344 N N . LEU A 1 166 ? 17.896 -23.867 -8.039 1.00 93.38 166 LEU A N 1
ATOM 1345 C CA . LEU A 1 166 ? 17.826 -24.846 -6.958 1.00 93.38 166 LEU A CA 1
ATOM 1346 C C . LEU A 1 166 ? 19.198 -25.087 -6.308 1.00 93.38 166 LEU A C 1
ATOM 1348 O O . LEU A 1 166 ? 20.238 -25.089 -6.968 1.00 93.38 166 LEU A O 1
ATOM 1352 N N . GLY A 1 167 ? 19.182 -25.349 -5.002 1.00 92.75 167 GLY A N 1
ATOM 1353 C CA . GLY A 1 167 ? 20.362 -25.700 -4.212 1.00 92.75 167 GLY A CA 1
ATOM 1354 C C . GLY A 1 167 ? 20.595 -24.764 -3.028 1.00 92.75 167 GLY A C 1
ATOM 1355 O O . GLY A 1 167 ? 20.075 -23.653 -2.969 1.00 92.75 167 GLY A O 1
ATOM 1356 N N . LEU A 1 168 ? 21.387 -25.227 -2.060 1.00 91.50 168 LEU A N 1
ATOM 1357 C CA . LEU A 1 168 ? 21.734 -24.434 -0.885 1.00 91.50 168 LEU A CA 1
ATOM 1358 C C . LEU A 1 168 ? 22.770 -23.369 -1.263 1.00 91.50 168 LEU A C 1
ATOM 1360 O O . LEU A 1 168 ? 23.884 -23.693 -1.675 1.00 91.50 168 LEU A O 1
ATOM 1364 N N . LYS A 1 169 ? 22.406 -22.096 -1.106 1.00 91.38 169 LYS A N 1
ATOM 1365 C CA . LYS A 1 169 ? 23.296 -20.955 -1.340 1.00 91.38 169 LYS A CA 1
ATOM 1366 C C . LYS A 1 169 ? 23.741 -20.398 0.012 1.00 91.38 169 LYS A C 1
ATOM 1368 O O . LYS A 1 169 ? 22.914 -20.099 0.867 1.00 91.38 169 LYS A O 1
ATOM 1373 N N . LYS A 1 170 ? 25.057 -20.302 0.227 1.00 93.88 170 LYS A N 1
ATOM 1374 C CA . LYS A 1 170 ? 25.635 -19.886 1.519 1.00 93.88 170 LYS A CA 1
ATOM 1375 C C . LYS A 1 170 ? 25.542 -18.376 1.755 1.00 93.88 170 LYS A C 1
ATOM 1377 O O . LYS A 1 170 ? 25.348 -17.953 2.889 1.00 93.88 170 LYS A O 1
ATOM 1382 N N . TRP A 1 171 ? 25.705 -17.589 0.696 1.00 94.62 171 TRP A N 1
ATOM 1383 C CA . TRP A 1 171 ? 25.706 -16.130 0.735 1.00 94.62 171 TRP A CA 1
ATOM 1384 C C . TRP A 1 171 ? 24.769 -15.622 -0.354 1.00 94.62 171 TRP A C 1
ATOM 1386 O O . TRP A 1 171 ? 24.941 -15.987 -1.514 1.00 94.62 171 TRP A O 1
ATOM 1396 N N . ILE A 1 172 ? 23.776 -14.831 0.040 1.00 94.56 172 ILE A N 1
ATOM 1397 C CA . ILE A 1 172 ? 22.769 -14.231 -0.840 1.00 94.56 172 ILE A CA 1
ATOM 1398 C C . ILE A 1 172 ? 22.722 -12.743 -0.501 1.00 94.56 172 ILE A C 1
ATOM 1400 O O . ILE A 1 172 ? 22.763 -12.384 0.680 1.00 94.56 172 ILE A O 1
ATOM 1404 N N . MET A 1 173 ? 22.641 -11.892 -1.519 1.00 95.56 173 MET A N 1
ATOM 1405 C CA . MET A 1 173 ? 22.473 -10.453 -1.353 1.00 95.56 173 MET A CA 1
ATOM 1406 C C . MET A 1 173 ? 21.272 -10.006 -2.173 1.00 95.56 173 MET A C 1
ATOM 1408 O O . MET A 1 173 ? 21.283 -10.118 -3.390 1.00 95.56 173 MET A O 1
ATOM 1412 N N . SER A 1 174 ? 20.251 -9.477 -1.504 1.00 95.81 174 SER A N 1
ATOM 1413 C CA . SER A 1 174 ? 19.053 -8.990 -2.181 1.00 95.81 174 SER A CA 1
ATOM 1414 C C . SER A 1 174 ? 19.155 -7.506 -2.518 1.00 95.81 174 SER A C 1
ATOM 1416 O O . SER A 1 174 ? 19.549 -6.705 -1.664 1.00 95.81 174 SER A O 1
ATOM 1418 N N . PHE A 1 175 ? 18.698 -7.134 -3.710 1.00 96.12 175 PHE A N 1
ATOM 1419 C CA . PHE A 1 175 ? 18.495 -5.749 -4.130 1.00 96.12 175 PHE A CA 1
ATOM 1420 C C . PHE A 1 175 ? 17.032 -5.544 -4.517 1.00 96.12 175 PHE A C 1
ATOM 1422 O O . PHE A 1 175 ? 16.472 -6.376 -5.222 1.00 96.12 175 PHE A O 1
ATOM 1429 N N . ASP A 1 176 ? 16.438 -4.434 -4.079 1.00 94.31 176 ASP A N 1
ATOM 1430 C CA . ASP A 1 176 ? 15.015 -4.139 -4.266 1.00 94.31 176 ASP A CA 1
ATOM 1431 C C . ASP A 1 176 ? 14.810 -2.752 -4.888 1.00 94.31 176 ASP A C 1
ATOM 1433 O O . ASP A 1 176 ? 15.462 -1.774 -4.498 1.00 94.31 176 ASP A O 1
ATOM 1437 N N . LEU A 1 177 ? 13.899 -2.658 -5.858 1.00 92.12 177 LEU A N 1
ATOM 1438 C CA . LEU A 1 177 ? 13.529 -1.392 -6.484 1.00 92.12 177 LEU A CA 1
ATOM 1439 C C . LEU A 1 177 ? 12.527 -0.633 -5.608 1.00 92.12 177 LEU A C 1
ATOM 1441 O O . LEU A 1 177 ? 11.355 -0.982 -5.485 1.00 92.12 177 LEU A O 1
ATOM 1445 N N . ALA A 1 178 ? 12.968 0.496 -5.052 1.00 88.88 178 ALA A N 1
ATOM 1446 C CA . ALA A 1 178 ? 12.149 1.291 -4.148 1.00 88.88 178 ALA A CA 1
ATOM 1447 C C . ALA A 1 178 ? 10.839 1.779 -4.801 1.00 88.88 178 ALA A C 1
ATOM 1449 O O . ALA A 1 178 ? 10.829 2.690 -5.633 1.00 88.88 178 ALA A O 1
ATOM 1450 N N . SER A 1 179 ? 9.711 1.240 -4.321 1.00 88.12 179 SER A N 1
ATOM 1451 C CA . SER A 1 179 ? 8.366 1.605 -4.794 1.00 88.12 179 SER A CA 1
ATOM 1452 C C . SER A 1 179 ? 8.246 1.470 -6.316 1.00 88.12 179 SER A C 1
ATOM 1454 O O . SER A 1 179 ? 7.910 2.451 -6.983 1.00 88.12 179 SER A O 1
ATOM 1456 N N . LEU A 1 180 ? 8.541 0.274 -6.847 1.00 93.69 180 LEU A N 1
ATOM 1457 C CA . LEU A 1 180 ? 8.620 -0.010 -8.285 1.00 93.69 180 LEU A CA 1
ATOM 1458 C C . LEU A 1 180 ? 7.499 0.663 -9.085 1.00 93.69 180 LEU A C 1
ATOM 1460 O O . LEU A 1 180 ? 7.770 1.564 -9.870 1.00 93.69 180 LEU A O 1
ATOM 1464 N N . TY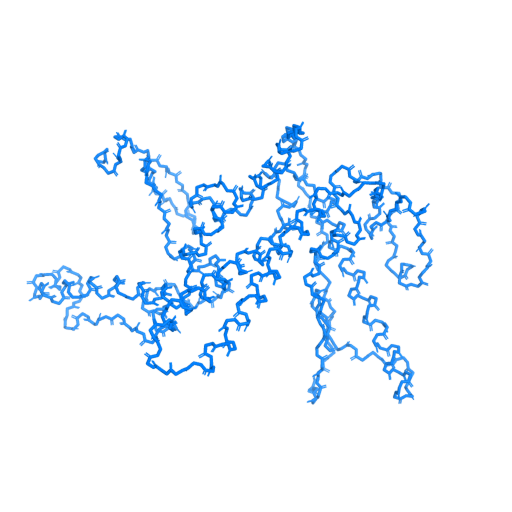R A 1 181 ? 6.237 0.297 -8.855 1.00 94.75 181 TYR A N 1
ATOM 1465 C CA . TYR A 1 181 ? 5.126 0.798 -9.671 1.00 94.75 181 TYR A CA 1
ATOM 1466 C C . TYR A 1 181 ? 4.900 2.318 -9.581 1.00 94.75 181 TYR A C 1
ATOM 1468 O O . TYR A 1 181 ? 4.814 2.946 -10.636 1.00 94.75 181 TYR A O 1
ATOM 1476 N N . PRO A 1 182 ? 4.869 2.963 -8.396 1.00 94.69 182 PRO A N 1
ATOM 1477 C CA . PRO A 1 182 ? 4.880 4.427 -8.319 1.00 94.69 182 PRO A CA 1
ATOM 1478 C C . PRO A 1 182 ? 6.057 5.085 -9.051 1.00 94.69 182 PRO A C 1
ATOM 1480 O O . PRO A 1 182 ? 5.903 6.150 -9.648 1.00 94.69 182 PRO A O 1
ATOM 1483 N N . SER A 1 183 ? 7.239 4.467 -9.017 1.00 94.94 183 SER A N 1
ATOM 1484 C CA . SER A 1 183 ? 8.418 4.965 -9.727 1.00 94.94 183 SER A CA 1
ATOM 1485 C C . SER A 1 183 ? 8.287 4.800 -11.243 1.00 94.94 183 SER A C 1
ATOM 1487 O O . SER A 1 183 ? 8.615 5.740 -11.958 1.00 94.94 183 SER A O 1
ATOM 1489 N N . ILE A 1 184 ? 7.721 3.692 -11.731 1.00 96.56 184 ILE A N 1
ATOM 1490 C CA . ILE A 1 184 ? 7.387 3.493 -13.151 1.00 96.56 184 ILE A CA 1
ATOM 1491 C C . ILE A 1 184 ? 6.367 4.534 -13.631 1.00 96.56 184 ILE A C 1
ATOM 1493 O O . ILE A 1 184 ? 6.563 5.135 -14.683 1.00 96.56 184 ILE A O 1
ATOM 1497 N N . ILE A 1 185 ? 5.308 4.793 -12.853 1.00 96.94 185 ILE A N 1
ATOM 1498 C CA . ILE A 1 185 ? 4.289 5.801 -13.198 1.00 96.94 185 ILE A CA 1
ATOM 1499 C C . ILE A 1 185 ? 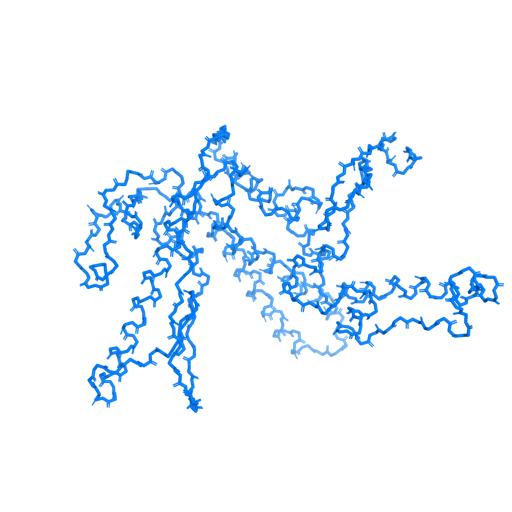4.932 7.167 -13.427 1.00 96.94 185 ILE A C 1
ATOM 1501 O O . ILE A 1 185 ? 4.666 7.801 -14.443 1.00 96.94 185 ILE A O 1
ATOM 1505 N N . ARG A 1 186 ? 5.802 7.598 -12.508 1.00 95.69 186 ARG A N 1
ATOM 1506 C CA . ARG A 1 186 ? 6.512 8.878 -12.628 1.00 95.69 186 ARG A CA 1
ATOM 1507 C C . ARG A 1 186 ? 7.528 8.865 -13.767 1.00 95.69 186 ARG A C 1
ATOM 1509 O O . ARG A 1 186 ? 7.563 9.809 -14.544 1.00 95.69 186 ARG A O 1
ATOM 1516 N N . GLY A 1 187 ? 8.322 7.799 -13.874 1.00 94.19 187 GLY A N 1
ATOM 1517 C CA . GLY A 1 187 ? 9.419 7.689 -14.836 1.00 94.19 187 GLY A CA 1
ATOM 1518 C C . GLY A 1 187 ? 8.964 7.690 -16.295 1.00 94.19 187 GLY A C 1
ATOM 1519 O O . GLY A 1 187 ? 9.607 8.324 -17.119 1.00 94.19 187 GLY A O 1
ATOM 1520 N N . TRP A 1 188 ? 7.835 7.042 -16.597 1.00 94.06 188 TRP A N 1
ATOM 1521 C CA . TRP A 1 188 ? 7.242 6.999 -17.945 1.00 94.06 188 TRP A CA 1
ATOM 1522 C C . TRP A 1 188 ? 6.088 7.983 -18.139 1.00 94.06 188 TRP A C 1
ATOM 1524 O O . TRP A 1 188 ? 5.374 7.915 -19.137 1.00 94.06 188 TRP A O 1
ATOM 1534 N N . ASN A 1 189 ? 5.861 8.861 -17.163 1.00 96.12 189 ASN A N 1
ATOM 1535 C CA . ASN A 1 189 ? 4.770 9.823 -17.172 1.00 96.12 189 ASN A CA 1
ATOM 1536 C C . ASN A 1 189 ? 3.384 9.203 -17.454 1.00 96.12 189 ASN A C 1
ATOM 1538 O O . ASN A 1 189 ? 2.567 9.740 -18.209 1.00 96.12 189 ASN A O 1
ATOM 1542 N N . LEU A 1 190 ? 3.118 8.041 -16.851 1.00 96.62 190 LEU A N 1
ATOM 1543 C CA . LEU A 1 190 ? 1.929 7.245 -17.137 1.00 96.62 190 LEU A CA 1
ATOM 1544 C C . LEU A 1 190 ? 0.677 7.926 -16.590 1.00 96.62 190 LEU A C 1
ATOM 1546 O O . LEU A 1 190 ? 0.473 7.953 -15.382 1.00 96.62 190 LEU A O 1
ATOM 1550 N N . GLY A 1 191 ? -0.216 8.380 -17.463 1.00 95.25 191 GLY A N 1
ATOM 1551 C CA . GLY A 1 191 ? -1.507 8.935 -17.074 1.00 95.25 191 G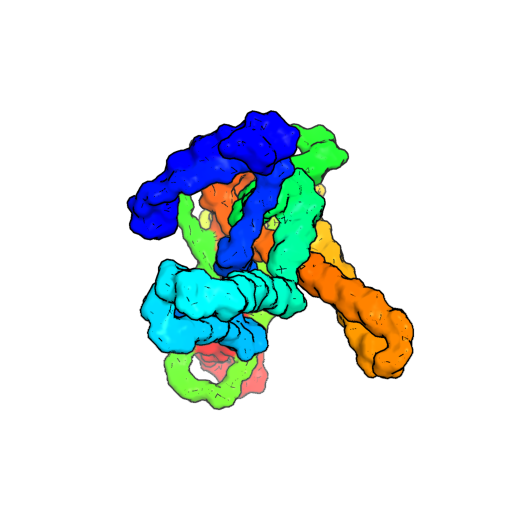LY A CA 1
ATOM 1552 C C . GLY A 1 191 ? -2.539 8.839 -18.179 1.00 95.25 191 GLY A C 1
ATOM 1553 O O . GLY A 1 191 ? -2.236 8.494 -19.320 1.00 95.25 191 GLY A O 1
ATOM 1554 N N . MET A 1 192 ? -3.793 9.109 -17.835 1.00 92.25 192 MET A N 1
ATOM 1555 C CA . MET A 1 192 ? -4.891 8.996 -18.794 1.00 92.25 192 MET A CA 1
ATOM 1556 C C . MET A 1 192 ? -4.847 10.052 -19.895 1.00 92.25 192 MET A C 1
ATOM 1558 O O . MET A 1 192 ? -5.267 9.795 -21.015 1.00 92.25 192 MET A O 1
ATOM 1562 N N . GLU A 1 193 ? -4.352 11.236 -19.567 1.00 92.81 193 GLU A N 1
ATOM 1563 C CA . GLU A 1 193 ? -4.271 12.390 -20.450 1.00 92.81 193 GLU A CA 1
ATOM 1564 C C . GLU A 1 193 ? -2.945 12.483 -21.208 1.00 92.81 193 GLU A C 1
ATOM 1566 O O . GLU A 1 193 ? -2.813 13.360 -22.066 1.00 92.81 193 GLU A O 1
ATOM 1571 N N . THR A 1 194 ? -1.976 11.639 -20.841 1.00 95.88 194 THR A N 1
ATOM 1572 C CA . THR A 1 194 ? -0.683 11.484 -21.518 1.00 95.88 194 THR A CA 1
ATOM 1573 C C . THR A 1 194 ? -0.636 10.211 -22.361 1.00 95.88 194 THR A C 1
ATOM 1575 O O . THR A 1 194 ? 0.116 10.161 -23.325 1.00 95.88 194 THR A O 1
ATOM 1578 N N . LYS A 1 195 ? -1.468 9.198 -22.069 1.00 95.75 195 LYS A N 1
ATOM 1579 C CA . LYS A 1 195 ? -1.595 7.980 -22.882 1.00 95.75 195 LYS A CA 1
ATOM 1580 C C . LYS A 1 195 ? -2.046 8.307 -24.312 1.00 95.75 195 LYS A C 1
ATOM 1582 O O . LYS A 1 195 ? -3.152 8.795 -24.537 1.00 95.75 195 LYS A O 1
ATOM 1587 N N . GLY A 1 196 ? -1.203 7.959 -25.276 1.00 93.88 196 GLY A N 1
ATOM 1588 C CA . GLY A 1 196 ? -1.437 8.069 -26.710 1.00 93.88 196 GLY A CA 1
ATOM 1589 C C . GLY A 1 196 ? -1.859 6.750 -27.362 1.00 93.88 196 GLY A C 1
ATOM 1590 O O . GLY A 1 196 ? -2.466 5.868 -26.746 1.00 93.88 196 GLY A O 1
ATOM 1591 N N . ARG A 1 197 ? -1.548 6.619 -28.657 1.00 92.88 197 ARG A N 1
ATOM 1592 C CA . ARG A 1 197 ? -1.823 5.405 -29.440 1.00 92.88 197 ARG A CA 1
ATOM 1593 C C . ARG A 1 197 ? -0.856 4.273 -29.080 1.00 92.88 197 ARG A C 1
ATOM 1595 O O . ARG A 1 197 ? 0.262 4.514 -28.631 1.00 92.88 197 ARG A O 1
ATOM 1602 N N . LYS A 1 198 ? -1.292 3.039 -29.329 1.00 93.00 198 LYS A N 1
ATOM 1603 C CA . LYS A 1 198 ? -0.434 1.853 -29.300 1.00 93.00 198 LYS A CA 1
ATOM 1604 C C . LYS A 1 198 ? 0.244 1.692 -30.657 1.00 93.00 198 LYS A C 1
ATOM 1606 O O . LYS A 1 198 ? -0.459 1.711 -31.665 1.00 93.00 198 LYS A O 1
ATOM 1611 N N . GLU A 1 199 ? 1.562 1.525 -30.686 1.00 87.56 199 GLU A N 1
ATOM 1612 C CA . GLU A 1 199 ? 2.314 1.417 -31.948 1.00 87.56 199 GLU A CA 1
ATOM 1613 C C . GLU A 1 199 ? 2.847 0.012 -32.233 1.00 87.56 199 GLU A C 1
ATOM 1615 O O . GLU A 1 199 ? 2.754 -0.459 -33.362 1.00 87.56 199 GLU A O 1
ATOM 1620 N N . GLN A 1 200 ? 3.355 -0.689 -31.224 1.00 74.38 200 GLN A N 1
ATOM 1621 C CA . GLN A 1 200 ? 3.965 -2.020 -31.347 1.00 74.38 200 GLN A CA 1
ATOM 1622 C C . GLN A 1 200 ? 3.745 -2.766 -30.030 1.00 74.38 200 GLN A C 1
ATOM 1624 O O . GLN A 1 200 ? 3.835 -2.124 -28.997 1.00 74.38 200 GLN A O 1
ATOM 1629 N N . PRO A 1 201 ? 3.525 -4.082 -29.947 1.00 70.75 201 PRO A N 1
ATOM 1630 C CA . PRO A 1 201 ? 4.115 -4.805 -28.826 1.00 70.75 201 PRO A CA 1
ATOM 1631 C C . PRO A 1 201 ? 5.635 -4.855 -29.048 1.00 70.75 201 PRO A C 1
ATOM 1633 O O . PRO A 1 201 ? 6.078 -5.248 -30.123 1.00 70.75 201 PRO A O 1
ATOM 1636 N N . PHE A 1 202 ? 6.428 -4.446 -28.063 1.00 82.38 202 PHE A N 1
ATOM 1637 C CA . PHE A 1 202 ? 7.882 -4.586 -28.133 1.00 82.38 202 PHE A CA 1
ATOM 1638 C C . PHE A 1 202 ? 8.294 -5.957 -27.599 1.00 82.38 202 PHE A C 1
ATOM 1640 O O . PHE A 1 202 ? 7.726 -6.426 -26.608 1.00 82.38 202 PHE A O 1
ATOM 1647 N N . ASP A 1 203 ? 9.265 -6.603 -28.247 1.00 87.75 203 ASP A N 1
ATOM 1648 C CA . ASP A 1 203 ? 9.924 -7.751 -27.637 1.00 87.75 203 ASP A CA 1
ATOM 1649 C C . ASP A 1 203 ? 10.796 -7.266 -26.476 1.00 87.75 203 ASP A C 1
ATOM 1651 O O . ASP A 1 203 ? 11.494 -6.256 -26.578 1.00 87.75 203 ASP A O 1
ATOM 1655 N N . PHE A 1 204 ? 10.734 -7.967 -25.346 1.00 85.81 204 PHE A N 1
ATOM 1656 C CA . PHE A 1 204 ? 11.484 -7.546 -24.172 1.00 85.81 204 PHE A CA 1
ATOM 1657 C C . PHE A 1 204 ? 12.990 -7.607 -24.399 1.00 85.81 204 PHE A C 1
ATOM 1659 O O . PHE A 1 204 ? 13.673 -6.705 -23.935 1.00 85.81 204 PHE A O 1
ATOM 1666 N N . GLN A 1 205 ? 13.507 -8.626 -25.089 1.00 88.12 205 GLN A N 1
ATOM 1667 C CA . GLN A 1 205 ? 14.942 -8.721 -25.341 1.00 88.12 205 GLN A CA 1
ATOM 1668 C C . GLN A 1 205 ? 15.404 -7.555 -26.214 1.00 88.12 205 GLN A C 1
ATOM 1670 O O . GLN A 1 205 ? 16.384 -6.903 -25.879 1.00 88.12 205 GLN A O 1
ATOM 1675 N N . ASP A 1 206 ? 14.625 -7.191 -27.235 1.00 89.88 206 ASP A N 1
ATOM 1676 C CA . ASP A 1 206 ? 14.916 -6.011 -28.054 1.00 89.88 206 ASP A CA 1
ATOM 1677 C C . ASP A 1 206 ? 14.952 -4.709 -27.234 1.00 89.88 206 ASP A C 1
ATOM 1679 O O . ASP A 1 206 ? 15.762 -3.821 -27.508 1.00 89.88 206 ASP A O 1
ATOM 1683 N N . MET A 1 207 ? 14.104 -4.572 -26.210 1.00 87.62 207 MET A N 1
ATOM 1684 C CA . MET A 1 207 ? 14.172 -3.425 -25.295 1.00 87.62 207 MET A CA 1
ATOM 1685 C C . MET A 1 207 ? 15.435 -3.456 -24.422 1.00 87.62 207 MET A C 1
ATOM 1687 O O . MET A 1 207 ? 16.050 -2.413 -24.205 1.00 87.62 207 MET A O 1
ATOM 1691 N N . LEU A 1 208 ? 15.819 -4.633 -23.921 1.00 87.88 208 LEU A N 1
ATOM 1692 C CA . LEU A 1 208 ? 16.980 -4.822 -23.042 1.00 87.88 208 LEU A CA 1
ATOM 1693 C C . LEU A 1 208 ? 18.314 -4.622 -23.778 1.00 87.88 208 LEU A C 1
ATOM 1695 O O . LEU A 1 208 ? 19.244 -4.028 -23.220 1.00 87.88 208 LEU A O 1
ATOM 1699 N N . ASP A 1 209 ? 18.360 -5.042 -25.041 1.00 88.44 209 ASP A N 1
ATOM 1700 C CA . ASP A 1 209 ? 19.500 -4.902 -25.948 1.00 88.44 209 ASP A CA 1
ATOM 1701 C C . ASP A 1 209 ? 19.630 -3.474 -26.513 1.00 88.44 209 ASP A C 1
ATOM 1703 O O . ASP A 1 209 ? 20.654 -3.118 -27.095 1.00 88.44 209 ASP A O 1
ATOM 1707 N N . GLY A 1 210 ? 18.607 -2.629 -26.330 1.00 86.81 210 GLY A N 1
ATOM 1708 C CA . GLY A 1 210 ? 18.577 -1.258 -26.845 1.00 86.81 210 GLY A CA 1
ATOM 1709 C C . GLY A 1 210 ? 18.182 -1.148 -28.323 1.00 86.81 210 GLY A C 1
ATOM 1710 O O . GLY A 1 210 ? 18.395 -0.102 -28.940 1.00 86.81 210 GLY A O 1
ATOM 1711 N N . ASN A 1 211 ? 17.577 -2.190 -28.899 1.00 89.56 211 ASN A N 1
ATOM 1712 C CA . ASN A 1 211 ? 17.043 -2.178 -30.266 1.00 89.56 211 ASN A CA 1
ATOM 1713 C C . ASN A 1 211 ? 15.755 -1.341 -30.374 1.00 89.56 211 ASN A C 1
ATOM 1715 O O . ASN A 1 211 ? 15.408 -0.865 -31.457 1.00 89.56 211 ASN A O 1
ATOM 1719 N N . VAL A 1 212 ? 15.056 -1.126 -29.254 1.00 87.69 212 VAL A N 1
ATOM 1720 C CA . VAL A 1 212 ? 13.897 -0.229 -29.163 1.00 87.69 212 VAL A CA 1
ATOM 1721 C C . VAL A 1 212 ? 14.342 1.141 -28.661 1.00 87.69 212 VAL A C 1
ATOM 1723 O O . VAL A 1 212 ? 14.787 1.288 -27.526 1.00 87.69 212 VAL A O 1
ATOM 1726 N N . GLN A 1 213 ? 14.190 2.157 -29.508 1.00 82.56 213 GLN A N 1
ATOM 1727 C CA . GLN A 1 213 ? 14.510 3.547 -29.183 1.00 82.56 213 GLN A CA 1
ATOM 1728 C C . GLN A 1 213 ? 13.231 4.339 -28.915 1.00 82.56 213 GLN A C 1
ATOM 1730 O O . GLN A 1 213 ? 12.202 4.092 -29.546 1.00 82.56 213 GLN A O 1
ATOM 1735 N N . SER A 1 214 ? 13.296 5.305 -27.998 1.00 79.94 214 SER A N 1
ATOM 1736 C CA . SER A 1 214 ? 12.196 6.244 -27.759 1.00 79.94 214 SER A CA 1
ATOM 1737 C C . SER A 1 214 ? 11.828 7.011 -29.041 1.00 79.94 214 SER A C 1
ATOM 1739 O O . SER A 1 214 ? 12.697 7.275 -29.873 1.00 79.94 214 SER A O 1
ATOM 1741 N N . PRO A 1 215 ? 10.551 7.399 -29.215 1.00 83.00 215 PRO A N 1
ATOM 1742 C CA . PRO A 1 215 ? 10.066 8.097 -30.412 1.00 83.00 215 PRO A CA 1
ATOM 1743 C C . PRO A 1 215 ? 10.585 9.544 -30.534 1.00 83.00 215 PRO A C 1
ATOM 1745 O O . PRO A 1 215 ? 10.385 10.175 -31.570 1.00 83.00 215 PRO A O 1
ATOM 1748 N N . GLY A 1 216 ? 11.212 10.076 -29.481 1.00 83.00 216 GLY A N 1
ATOM 1749 C CA . GLY A 1 216 ? 11.722 11.441 -29.353 1.00 83.00 216 GLY A CA 1
ATOM 1750 C C . GLY A 1 216 ? 11.738 11.871 -27.883 1.00 83.00 216 GLY A C 1
ATOM 1751 O O . GLY A 1 216 ? 11.395 11.074 -27.012 1.00 83.00 216 GLY A O 1
ATOM 1752 N N . ASP A 1 217 ? 12.107 13.123 -27.607 1.00 82.19 217 ASP A N 1
ATOM 1753 C CA . ASP A 1 217 ? 12.109 13.667 -26.236 1.00 82.19 217 ASP A CA 1
ATOM 1754 C C . ASP A 1 217 ? 10.678 13.921 -25.714 1.00 82.19 217 ASP A C 1
ATOM 1756 O O . ASP A 1 217 ? 10.383 13.718 -24.533 1.00 82.19 217 ASP A O 1
ATOM 1760 N N . ASP A 1 218 ? 9.760 14.266 -26.620 1.00 88.50 218 ASP A N 1
ATOM 1761 C CA . ASP A 1 218 ? 8.377 14.658 -26.310 1.00 88.50 218 ASP A CA 1
ATOM 1762 C C . ASP A 1 218 ? 7.459 13.457 -26.010 1.00 88.50 218 ASP A C 1
ATOM 1764 O O . ASP A 1 218 ? 6.277 13.615 -25.698 1.00 88.50 218 ASP A O 1
ATOM 1768 N N . SER A 1 219 ? 7.950 12.217 -26.121 1.00 90.69 219 SER A N 1
ATOM 1769 C CA . SER A 1 219 ? 7.145 11.022 -25.848 1.00 90.69 219 SER A CA 1
ATOM 1770 C C . SER A 1 219 ? 7.976 9.812 -25.432 1.00 90.69 219 SER A C 1
ATOM 1772 O O . SER A 1 219 ? 9.099 9.614 -25.880 1.00 90.69 219 SER A O 1
ATOM 1774 N N . SER A 1 220 ? 7.379 8.941 -24.623 1.00 90.19 220 SER A N 1
ATOM 1775 C CA . SER A 1 220 ? 7.995 7.708 -24.127 1.00 90.19 220 SER A CA 1
ATOM 1776 C C . SER A 1 220 ? 7.208 6.481 -24.581 1.00 90.19 220 SER A C 1
ATOM 1778 O O . SER A 1 220 ? 5.977 6.483 -24.534 1.00 90.19 220 SER A O 1
ATOM 1780 N N . TYR A 1 221 ? 7.895 5.401 -24.959 1.00 91.56 221 TYR A N 1
ATOM 1781 C CA . TYR A 1 221 ? 7.253 4.093 -25.099 1.00 91.56 221 TYR A CA 1
ATOM 1782 C C . TYR A 1 221 ? 7.156 3.400 -23.743 1.00 91.56 221 TYR A C 1
ATOM 1784 O O . TYR A 1 221 ? 8.143 3.301 -23.013 1.00 91.56 221 TYR A O 1
ATOM 1792 N N . SER A 1 222 ? 5.986 2.856 -23.425 1.00 93.38 222 SER A N 1
ATOM 1793 C CA . SER A 1 222 ? 5.868 1.799 -22.424 1.00 93.38 222 SER A CA 1
ATOM 1794 C C . SER A 1 222 ? 6.146 0.431 -23.044 1.00 93.38 222 SER A C 1
ATOM 1796 O O . SER A 1 222 ? 5.877 0.197 -24.223 1.00 93.38 222 SER A O 1
ATOM 1798 N N . ALA A 1 223 ? 6.590 -0.522 -22.225 1.00 92.81 223 ALA A N 1
ATOM 1799 C CA . ALA A 1 223 ? 6.871 -1.890 -22.667 1.00 92.81 223 ALA A CA 1
ATOM 1800 C C . ALA A 1 223 ? 5.672 -2.626 -23.303 1.00 92.81 223 ALA A C 1
ATOM 1802 O O . ALA A 1 223 ? 5.850 -3.542 -24.097 1.00 92.81 223 ALA A O 1
ATOM 1803 N N . ASN A 1 224 ? 4.432 -2.223 -23.004 1.00 93.12 224 ASN A N 1
ATOM 1804 C CA . ASN A 1 224 ? 3.235 -2.788 -23.640 1.00 93.12 224 ASN A CA 1
ATOM 1805 C C . ASN A 1 224 ? 2.856 -2.114 -24.974 1.00 93.12 224 ASN A C 1
ATOM 1807 O O . ASN A 1 224 ? 1.837 -2.493 -25.571 1.00 93.12 224 ASN A O 1
ATOM 1811 N N . GLY A 1 225 ? 3.632 -1.120 -25.421 1.00 92.75 225 GLY A N 1
ATOM 1812 C CA . GLY A 1 225 ? 3.492 -0.515 -26.739 1.00 92.75 225 GLY A CA 1
ATOM 1813 C C . GLY A 1 225 ? 2.822 0.838 -26.836 1.00 92.75 225 GLY A C 1
ATOM 1814 O O . GLY A 1 225 ? 2.650 1.343 -27.948 1.00 92.75 225 GLY A O 1
ATOM 1815 N N . TYR A 1 226 ? 2.352 1.384 -25.719 1.00 94.44 226 TYR A N 1
ATOM 1816 C CA . TYR A 1 226 ? 1.669 2.669 -25.720 1.00 94.44 226 TYR A CA 1
ATOM 1817 C C . TYR A 1 226 ? 2.679 3.807 -25.681 1.00 94.44 226 TYR A C 1
ATOM 1819 O O . TYR A 1 226 ? 3.698 3.747 -24.995 1.00 94.44 226 TYR A O 1
ATOM 1827 N N . LEU A 1 227 ? 2.358 4.864 -26.417 1.00 94.31 227 LEU A N 1
ATOM 1828 C CA . LEU A 1 227 ? 3.022 6.148 -26.281 1.00 94.31 227 LEU A CA 1
ATOM 1829 C C . LEU A 1 227 ? 2.485 6.898 -25.065 1.00 94.31 227 LEU A C 1
ATOM 1831 O O . LEU A 1 227 ? 1.282 6.866 -24.802 1.00 94.31 227 LEU A O 1
ATOM 1835 N N . TYR A 1 228 ? 3.366 7.608 -24.375 1.00 95.31 228 TYR A N 1
ATOM 1836 C CA . TYR A 1 228 ? 3.020 8.561 -23.329 1.00 95.31 228 TYR A CA 1
ATOM 1837 C C . TYR A 1 228 ? 3.671 9.907 -23.624 1.00 95.31 228 TYR A C 1
ATOM 1839 O O . TYR A 1 228 ? 4.882 9.977 -23.795 1.00 95.31 228 TYR A O 1
ATOM 1847 N N . ASP A 1 229 ? 2.848 10.947 -23.701 1.00 94.69 229 ASP A N 1
ATOM 1848 C CA . ASP A 1 229 ? 3.253 12.341 -23.879 1.00 94.69 229 ASP A CA 1
ATOM 1849 C C . ASP A 1 229 ? 4.135 12.820 -22.717 1.00 94.69 229 ASP A C 1
ATOM 1851 O O . ASP A 1 229 ? 3.805 12.574 -21.552 1.00 94.69 229 ASP A O 1
ATOM 1855 N N . ASN A 1 230 ? 5.226 13.520 -23.029 1.00 93.81 230 ASN A N 1
ATOM 1856 C CA . ASN A 1 230 ? 6.137 14.113 -22.046 1.00 93.81 230 ASN A CA 1
ATOM 1857 C C . ASN A 1 230 ? 6.036 15.649 -21.986 1.00 93.81 230 ASN A C 1
ATOM 1859 O O . ASN A 1 230 ? 6.647 16.248 -21.101 1.00 93.81 230 ASN A O 1
ATOM 1863 N N . ASP A 1 231 ? 5.241 16.289 -22.854 1.00 92.69 231 ASP A N 1
ATOM 1864 C CA . ASP A 1 231 ? 5.077 17.753 -22.887 1.00 92.69 231 ASP A CA 1
ATOM 1865 C C . ASP A 1 231 ? 4.483 18.311 -21.587 1.00 92.69 231 ASP A C 1
ATOM 1867 O O . ASP A 1 231 ? 4.762 19.439 -21.167 1.00 92.69 231 ASP A O 1
ATOM 1871 N N . LYS A 1 232 ? 3.631 17.519 -20.932 1.00 92.00 232 LYS A N 1
ATOM 1872 C CA . LYS A 1 232 ? 3.019 17.858 -19.646 1.00 92.00 232 LYS A CA 1
ATOM 1873 C C . LYS A 1 232 ? 3.118 16.689 -18.680 1.00 92.00 232 LYS A C 1
ATOM 1875 O O . LYS A 1 232 ? 2.942 15.528 -19.037 1.00 92.00 232 LYS A O 1
ATOM 1880 N N . GLN A 1 233 ? 3.300 17.005 -17.406 1.00 94.88 233 GLN A N 1
ATOM 1881 C CA . GLN A 1 233 ? 3.293 15.994 -16.362 1.00 94.88 233 GLN A CA 1
ATOM 1882 C C . GLN A 1 233 ? 1.885 15.419 -16.161 1.00 94.88 233 GLN A C 1
ATOM 1884 O O . GLN A 1 233 ? 0.912 16.160 -15.984 1.00 94.88 233 GLN A O 1
ATOM 1889 N N . SER A 1 234 ? 1.794 14.093 -16.137 1.00 96.00 234 SER A N 1
ATOM 1890 C CA . SER A 1 234 ? 0.547 13.377 -15.933 1.00 96.00 234 SER A CA 1
ATOM 1891 C C . SER A 1 234 ? 0.010 13.553 -14.510 1.00 96.00 234 SER A C 1
ATOM 1893 O O . SER A 1 234 ? 0.752 13.692 -13.535 1.00 96.00 234 SER A O 1
ATOM 1895 N N . LEU A 1 235 ? -1.307 13.491 -14.366 1.00 95.56 235 LEU A N 1
ATOM 1896 C CA . LEU A 1 235 ? -2.032 13.592 -13.113 1.00 95.56 235 LEU A CA 1
ATOM 1897 C C . LEU A 1 235 ? -1.616 12.485 -12.154 1.00 95.56 235 LEU A C 1
ATOM 1899 O O . LEU A 1 235 ? -1.513 12.722 -10.953 1.00 95.56 235 LEU A O 1
ATOM 1903 N N . TYR A 1 236 ? -1.378 11.281 -12.670 1.00 96.31 236 TYR A N 1
ATOM 1904 C CA . TYR A 1 236 ? -0.957 10.158 -11.844 1.00 96.31 236 TYR A CA 1
ATOM 1905 C C . TYR A 1 236 ? 0.473 10.372 -11.353 1.00 96.31 236 TYR A C 1
ATOM 1907 O O . TYR A 1 236 ? 0.717 10.165 -10.168 1.00 96.31 236 TYR A O 1
ATOM 1915 N N . SER A 1 237 ? 1.381 10.869 -12.202 1.00 96.25 237 SER A N 1
ATOM 1916 C CA . SER A 1 237 ? 2.739 11.259 -11.797 1.00 96.25 237 SER A CA 1
ATOM 1917 C C . SER A 1 237 ? 2.703 12.297 -10.677 1.00 96.25 237 SER A C 1
ATOM 1919 O O . SER A 1 237 ? 3.315 12.078 -9.636 1.00 96.25 237 SER A O 1
ATOM 1921 N N . VAL A 1 238 ? 1.907 13.361 -10.838 1.00 96.38 238 VAL A N 1
ATOM 1922 C CA . VAL A 1 238 ? 1.723 14.400 -9.809 1.00 96.38 238 VAL A CA 1
ATOM 1923 C C . VAL A 1 238 ? 1.225 13.788 -8.499 1.00 96.38 238 VAL A C 1
ATOM 1925 O O . VAL A 1 238 ? 1.781 14.053 -7.440 1.00 96.38 238 VAL A O 1
ATOM 1928 N N . LEU A 1 239 ? 0.192 12.942 -8.551 1.00 95.81 239 LEU A N 1
ATOM 1929 C CA . LEU A 1 239 ? -0.361 12.304 -7.353 1.00 95.81 239 LEU A CA 1
ATOM 1930 C C . LEU A 1 239 ? 0.650 11.376 -6.665 1.00 95.81 239 LEU A C 1
ATOM 1932 O O . LEU A 1 239 ? 0.688 11.325 -5.434 1.00 95.81 239 LEU A O 1
ATOM 1936 N N . MET A 1 240 ? 1.457 10.637 -7.435 1.00 95.75 240 MET A N 1
ATOM 1937 C CA . MET A 1 240 ? 2.531 9.807 -6.886 1.00 95.75 240 MET A CA 1
ATOM 1938 C C . MET A 1 240 ? 3.619 10.666 -6.240 1.00 95.75 240 MET A C 1
ATOM 1940 O O . MET A 1 240 ? 4.121 10.300 -5.181 1.00 95.75 240 MET A O 1
ATOM 1944 N N . GLU A 1 241 ? 3.997 11.786 -6.857 1.00 95.31 241 GLU A N 1
ATOM 1945 C CA . GLU A 1 241 ? 5.000 12.713 -6.326 1.00 95.31 241 GLU A CA 1
ATOM 1946 C C . GLU A 1 241 ? 4.545 13.379 -5.038 1.00 95.31 241 GLU A C 1
ATOM 1948 O O . GLU A 1 241 ? 5.283 13.311 -4.057 1.00 95.31 241 GLU A O 1
ATOM 1953 N N . ASP A 1 242 ? 3.328 13.923 -5.011 1.00 94.75 242 ASP A N 1
ATOM 1954 C CA . ASP A 1 242 ? 2.735 14.534 -3.821 1.00 94.75 242 ASP A CA 1
ATOM 1955 C C . ASP A 1 242 ? 2.733 13.533 -2.653 1.00 94.75 242 ASP A C 1
ATOM 1957 O O . ASP A 1 242 ? 3.285 13.797 -1.584 1.00 94.75 242 ASP A O 1
ATOM 1961 N N . LEU A 1 243 ? 2.202 12.323 -2.872 1.00 94.31 243 LEU A N 1
ATOM 1962 C CA . LEU A 1 243 ? 2.161 11.284 -1.838 1.00 94.31 243 LEU A CA 1
ATOM 1963 C C . LEU A 1 243 ? 3.551 10.809 -1.413 1.00 94.31 243 LEU A C 1
ATOM 1965 O O . LEU A 1 243 ? 3.763 10.485 -0.242 1.00 94.31 243 LEU A O 1
ATOM 1969 N N . TYR A 1 244 ? 4.496 10.719 -2.350 1.00 94.00 244 TYR A N 1
ATOM 1970 C CA . TYR A 1 244 ? 5.863 10.320 -2.043 1.00 94.00 244 TYR A CA 1
ATOM 1971 C C . TYR A 1 244 ? 6.586 11.395 -1.228 1.00 94.00 244 TYR A C 1
ATOM 1973 O O . TYR A 1 244 ? 7.290 11.046 -0.280 1.00 94.00 244 TYR A O 1
ATOM 1981 N N . ALA A 1 245 ? 6.391 12.674 -1.559 1.00 94.94 245 ALA A N 1
ATOM 1982 C CA . ALA A 1 245 ? 6.925 13.811 -0.820 1.00 94.94 245 ALA A CA 1
ATOM 1983 C C . ALA A 1 245 ? 6.355 13.847 0.602 1.00 94.94 245 ALA A C 1
ATOM 1985 O O . ALA A 1 245 ? 7.122 13.737 1.555 1.00 94.94 245 ALA A O 1
ATOM 1986 N N . GLU A 1 246 ? 5.026 13.823 0.752 1.00 94.50 246 GLU A N 1
ATOM 1987 C CA . GLU A 1 246 ? 4.362 13.770 2.062 1.00 94.50 246 GLU A CA 1
ATOM 1988 C C . GLU A 1 246 ? 4.857 12.587 2.909 1.00 94.50 246 GLU A C 1
ATOM 1990 O O . GLU A 1 246 ? 5.107 12.708 4.110 1.00 94.50 246 GLU A O 1
ATOM 1995 N N . ARG A 1 247 ? 5.019 11.411 2.289 1.00 95.00 247 ARG A N 1
ATOM 1996 C CA . ARG A 1 247 ? 5.530 10.220 2.974 1.00 95.00 247 ARG A CA 1
ATOM 1997 C C . ARG A 1 247 ? 6.984 10.392 3.402 1.00 95.00 247 ARG A C 1
ATOM 1999 O O . ARG A 1 247 ? 7.350 9.948 4.492 1.00 95.00 247 ARG A O 1
ATOM 2006 N N . LYS A 1 248 ? 7.822 10.951 2.529 1.00 94.88 248 LYS A N 1
ATOM 2007 C CA . LYS A 1 248 ? 9.244 11.185 2.793 1.00 94.88 248 LYS A CA 1
ATOM 2008 C C . LYS A 1 248 ? 9.410 12.176 3.939 1.00 94.88 248 LYS A C 1
ATOM 2010 O O . LYS A 1 248 ? 10.187 11.891 4.845 1.00 94.88 248 LYS A O 1
ATOM 2015 N N . ASP A 1 249 ? 8.649 13.263 3.932 1.00 96.19 249 ASP A N 1
ATOM 2016 C CA . ASP A 1 249 ? 8.683 14.289 4.972 1.00 96.19 249 ASP A CA 1
ATOM 2017 C C . ASP A 1 249 ? 8.265 13.705 6.322 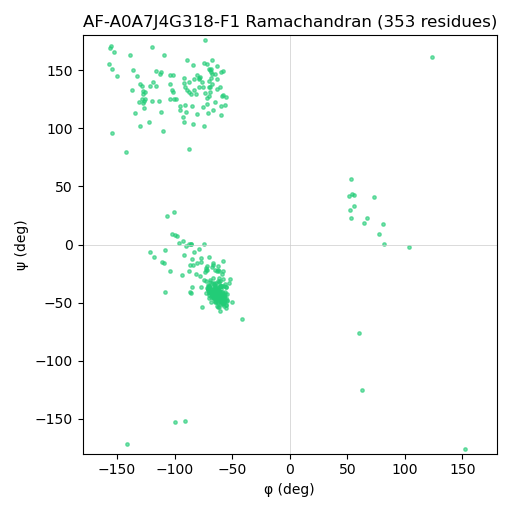1.00 96.19 249 ASP A C 1
ATOM 2019 O O . ASP A 1 249 ? 9.039 13.769 7.279 1.00 96.19 249 ASP A O 1
ATOM 2023 N N . ALA A 1 250 ? 7.130 12.997 6.370 1.00 96.12 250 ALA A N 1
ATOM 2024 C CA . ALA A 1 250 ? 6.673 12.329 7.587 1.00 96.12 250 ALA A CA 1
ATOM 2025 C C . ALA A 1 250 ? 7.696 11.309 8.117 1.00 96.12 250 ALA A C 1
ATOM 2027 O O . ALA A 1 250 ? 7.953 11.231 9.320 1.00 96.12 250 ALA A O 1
ATOM 2028 N N . LYS A 1 251 ? 8.326 10.533 7.224 1.00 96.19 251 LYS A N 1
ATOM 2029 C CA . LYS A 1 251 ? 9.351 9.551 7.602 1.00 96.19 251 LYS A CA 1
ATOM 2030 C C . LYS A 1 251 ? 10.618 10.226 8.131 1.00 96.19 251 LYS A C 1
ATOM 2032 O O . LYS A 1 251 ? 11.176 9.756 9.121 1.00 96.19 251 LYS A O 1
ATOM 2037 N N . ASN A 1 252 ? 11.079 11.294 7.487 1.00 97.12 252 ASN A N 1
ATOM 2038 C CA . ASN A 1 252 ? 12.277 12.021 7.900 1.00 97.12 252 ASN A CA 1
ATOM 2039 C C . ASN A 1 252 ? 12.070 12.699 9.255 1.00 97.12 252 ASN A C 1
ATOM 2041 O O . ASN A 1 252 ? 12.909 12.550 10.142 1.00 97.12 252 ASN A O 1
ATOM 2045 N N . GLU A 1 253 ? 10.932 13.370 9.440 1.00 97.50 253 GLU A N 1
ATOM 2046 C CA . GLU A 1 253 ? 10.569 13.983 10.717 1.00 97.50 253 GLU A CA 1
ATOM 2047 C C . GLU A 1 253 ? 10.457 12.927 11.825 1.00 97.50 253 GLU A C 1
ATOM 2049 O O . GLU A 1 253 ? 11.009 13.101 12.910 1.00 97.50 253 GLU A O 1
ATOM 2054 N N . MET A 1 254 ? 9.828 11.782 11.539 1.00 97.31 254 MET A N 1
ATOM 2055 C CA . MET A 1 254 ? 9.733 10.671 12.488 1.00 97.31 254 MET A CA 1
ATOM 2056 C C . MET A 1 254 ? 11.117 10.175 12.921 1.00 97.31 254 MET A C 1
ATOM 2058 O O . MET A 1 254 ? 11.337 9.918 14.104 1.00 97.31 254 MET A O 1
ATOM 2062 N N . LEU A 1 255 ? 12.044 9.998 11.975 1.00 97.25 255 LEU A N 1
ATOM 2063 C CA . LEU A 1 255 ? 13.396 9.526 12.272 1.00 97.25 255 LEU A CA 1
ATOM 2064 C C . LEU A 1 255 ? 14.178 10.548 13.101 1.00 97.25 255 LEU A C 1
ATOM 2066 O O . LEU A 1 255 ? 14.822 10.155 14.071 1.00 97.25 255 LEU A O 1
ATOM 2070 N N . ALA A 1 256 ? 14.071 11.838 12.776 1.00 97.12 256 ALA A N 1
ATOM 2071 C CA . ALA A 1 256 ? 14.693 12.905 13.553 1.00 97.12 256 ALA A CA 1
ATOM 2072 C C . ALA A 1 256 ? 14.184 12.916 15.006 1.00 97.12 256 ALA A C 1
ATOM 2074 O O . ALA A 1 256 ? 14.985 12.905 15.938 1.00 97.12 256 ALA A O 1
ATOM 2075 N N . LEU A 1 257 ? 12.863 12.823 15.204 1.00 96.81 257 LEU A N 1
ATOM 2076 C CA . LEU A 1 257 ? 12.266 12.761 16.542 1.00 96.81 257 LEU A CA 1
ATOM 2077 C C . LEU A 1 257 ? 12.655 11.486 17.301 1.00 96.81 257 LEU A C 1
ATOM 2079 O O . LEU A 1 257 ? 12.842 11.535 18.510 1.00 96.81 257 LEU A O 1
ATOM 2083 N N . LYS A 1 258 ? 12.811 10.340 16.624 1.00 96.69 258 LYS A N 1
ATOM 2084 C CA . LYS A 1 258 ? 13.298 9.106 17.268 1.00 96.69 258 LYS A CA 1
ATOM 2085 C C . LYS A 1 258 ? 14.725 9.260 17.794 1.00 96.69 258 LYS A C 1
ATOM 2087 O O . LYS A 1 258 ? 15.010 8.770 18.883 1.00 96.69 258 LYS A O 1
ATOM 2092 N N . VAL A 1 259 ? 15.598 9.931 17.042 1.00 96.19 259 VAL A N 1
ATOM 2093 C CA . VAL A 1 259 ? 16.971 10.226 17.481 1.00 96.19 259 VAL A CA 1
ATOM 2094 C C . VAL A 1 259 ? 16.954 11.174 18.681 1.00 96.19 259 VAL A C 1
ATOM 2096 O O . VAL A 1 259 ? 17.627 10.911 19.673 1.00 96.19 259 VAL A O 1
ATOM 2099 N N . GLU A 1 260 ? 16.139 12.229 18.633 1.00 95.12 260 GLU A N 1
ATOM 2100 C CA . GLU A 1 260 ? 15.992 13.165 19.753 1.00 95.12 260 GLU A CA 1
ATOM 2101 C C . GLU A 1 260 ? 15.465 12.460 21.015 1.00 95.12 260 GLU A C 1
ATOM 2103 O O . GLU A 1 260 ? 16.048 12.593 22.089 1.00 95.12 260 GLU A O 1
ATOM 2108 N N . LEU A 1 261 ? 14.437 11.616 20.877 1.00 94.94 261 LEU A N 1
ATOM 2109 C CA . LEU A 1 261 ? 13.848 10.840 21.971 1.00 94.94 261 LEU A CA 1
ATOM 2110 C C . LEU A 1 261 ? 14.856 9.898 22.653 1.00 94.94 261 LEU A C 1
ATOM 2112 O O . LEU A 1 261 ? 14.783 9.677 23.865 1.00 94.94 261 LEU A O 1
ATOM 2116 N N . GLN A 1 262 ? 15.779 9.313 21.883 1.00 93.81 262 GLN A N 1
ATOM 2117 C CA . GLN A 1 262 ? 16.838 8.445 22.411 1.00 93.81 262 GLN A CA 1
ATOM 2118 C C . GLN A 1 262 ? 17.868 9.218 23.239 1.00 93.81 262 GLN A C 1
ATOM 2120 O O . GLN A 1 262 ? 18.433 8.652 24.171 1.00 93.81 262 GLN A O 1
ATOM 2125 N N . ALA A 1 263 ? 18.095 10.491 22.916 1.00 93.44 263 ALA A N 1
ATOM 2126 C CA . ALA A 1 263 ? 18.997 11.367 23.655 1.00 93.44 263 ALA A CA 1
ATOM 2127 C C . ALA A 1 263 ? 18.333 12.042 24.873 1.00 93.44 263 ALA A C 1
ATOM 2129 O O . ALA A 1 263 ? 19.033 12.632 25.693 1.00 93.44 263 ALA A O 1
ATOM 2130 N N . MET A 1 264 ? 17.002 11.981 24.995 1.00 92.31 264 MET A N 1
ATOM 2131 C CA . MET A 1 264 ? 16.253 12.583 26.102 1.00 92.31 264 MET A CA 1
ATOM 2132 C C . MET A 1 264 ? 16.303 11.749 27.384 1.00 92.31 264 MET A C 1
ATOM 2134 O O . MET A 1 264 ? 16.136 10.526 27.353 1.00 92.31 264 MET A O 1
ATOM 2138 N N . ASP A 1 265 ? 16.387 12.441 28.522 1.00 92.06 265 ASP A N 1
ATOM 2139 C CA . ASP A 1 265 ? 16.214 11.846 29.845 1.00 92.06 265 ASP A CA 1
ATOM 2140 C C . ASP A 1 265 ? 14.830 11.199 30.005 1.00 92.06 265 ASP A C 1
ATOM 2142 O O . ASP A 1 265 ? 13.815 11.658 29.468 1.00 92.06 265 ASP A O 1
ATOM 2146 N N . ALA A 1 266 ? 14.770 10.129 30.799 1.00 88.88 266 ALA A N 1
ATOM 2147 C CA . ALA A 1 266 ? 13.530 9.391 31.047 1.00 88.88 266 ALA A CA 1
ATOM 2148 C C . ALA A 1 266 ? 12.454 10.231 31.764 1.00 88.88 266 ALA A C 1
ATOM 2150 O O . ALA A 1 266 ? 11.269 9.920 31.668 1.00 88.88 266 ALA A O 1
ATOM 2151 N N . THR A 1 267 ? 12.855 11.287 32.474 1.00 91.12 267 THR A N 1
ATOM 2152 C CA . THR A 1 267 ? 11.968 12.180 33.232 1.00 91.12 267 THR A CA 1
ATOM 2153 C C . THR A 1 267 ? 11.567 13.442 32.461 1.00 91.12 267 THR A C 1
ATOM 2155 O O . THR A 1 267 ? 10.840 14.270 33.013 1.00 91.12 267 THR A O 1
ATOM 2158 N N . ASP A 1 268 ? 12.005 13.612 31.205 1.00 90.81 268 ASP A N 1
ATOM 2159 C CA . ASP A 1 268 ? 11.644 14.786 30.403 1.00 90.81 268 ASP A CA 1
ATOM 2160 C C . ASP A 1 268 ? 10.130 14.806 30.132 1.00 90.81 268 ASP A C 1
ATOM 2162 O O . ASP A 1 268 ? 9.554 13.893 29.537 1.00 90.81 268 ASP A O 1
ATOM 2166 N N . VAL A 1 269 ? 9.475 15.892 30.543 1.00 91.00 269 VAL A N 1
ATOM 2167 C CA . VAL A 1 269 ? 8.024 16.087 30.403 1.00 91.00 269 VAL A CA 1
ATOM 2168 C C . VAL A 1 269 ? 7.550 16.088 28.945 1.00 91.00 269 VAL A C 1
ATOM 2170 O O . VAL A 1 269 ? 6.383 15.806 28.673 1.00 91.00 269 VAL A O 1
ATOM 2173 N N . ARG A 1 270 ? 8.438 16.379 27.987 1.00 92.06 270 ARG A N 1
ATOM 2174 C CA . ARG A 1 270 ? 8.130 16.416 26.548 1.00 92.06 270 ARG A CA 1
ATOM 2175 C C . ARG A 1 270 ? 8.121 15.028 25.914 1.00 92.06 270 ARG A C 1
ATOM 2177 O O . ARG A 1 270 ? 7.568 14.873 24.824 1.00 92.06 270 ARG A O 1
ATOM 2184 N N . ARG A 1 271 ? 8.683 14.021 26.591 1.00 92.50 271 ARG A N 1
ATOM 2185 C CA . ARG A 1 271 ? 8.863 12.662 26.067 1.00 92.50 271 ARG A CA 1
ATOM 2186 C C . ARG A 1 271 ? 7.552 12.055 25.564 1.00 92.50 271 ARG A C 1
ATOM 2188 O O . ARG A 1 271 ? 7.477 11.600 24.428 1.00 92.50 271 ARG A O 1
ATOM 2195 N N . SER A 1 272 ? 6.489 12.149 26.363 1.00 89.50 272 SER A N 1
ATOM 2196 C CA . SER A 1 272 ? 5.161 11.609 26.022 1.00 89.50 272 SER A CA 1
ATOM 2197 C C . SER A 1 272 ? 4.539 12.271 24.780 1.00 89.50 272 SER A C 1
ATOM 2199 O O . SER A 1 272 ? 4.016 11.596 23.885 1.00 89.50 272 SER A O 1
ATOM 2201 N N . ALA A 1 273 ? 4.649 13.599 24.666 1.00 91.69 273 ALA A N 1
ATOM 2202 C CA . ALA A 1 273 ? 4.166 14.329 23.494 1.00 91.69 273 ALA A CA 1
ATOM 2203 C C . ALA A 1 273 ? 4.958 13.947 22.231 1.00 91.69 273 ALA A C 1
ATOM 2205 O O . ALA A 1 273 ? 4.377 13.762 21.159 1.00 91.69 273 ALA A O 1
ATOM 2206 N N . MET A 1 274 ? 6.275 13.770 22.363 1.00 94.19 274 MET A N 1
ATOM 2207 C CA . MET A 1 274 ? 7.144 13.343 21.270 1.00 94.19 274 MET A CA 1
ATOM 2208 C C . MET A 1 274 ? 6.844 11.912 20.817 1.00 94.19 274 MET A C 1
ATOM 2210 O O . MET A 1 274 ? 6.710 11.671 19.620 1.00 94.19 274 MET A O 1
ATOM 2214 N N . GLU A 1 275 ? 6.662 10.975 21.747 1.00 93.19 275 GLU A N 1
ATOM 2215 C CA . GLU A 1 275 ? 6.252 9.600 21.442 1.00 93.19 275 GLU A CA 1
ATOM 2216 C C . GLU A 1 275 ? 4.913 9.566 20.698 1.00 93.19 275 GLU A C 1
ATOM 2218 O O . GLU A 1 275 ? 4.768 8.849 19.705 1.00 93.19 275 GLU A O 1
ATOM 2223 N N . THR A 1 276 ? 3.950 10.389 21.123 1.00 90.44 276 THR A N 1
ATOM 2224 C CA . THR A 1 276 ? 2.653 10.538 20.445 1.00 90.44 276 THR A CA 1
ATOM 2225 C C . THR A 1 276 ? 2.821 11.073 19.023 1.00 90.44 276 THR A C 1
ATOM 2227 O O . THR A 1 276 ? 2.200 10.561 18.090 1.00 90.44 276 THR A O 1
ATOM 2230 N N . LYS A 1 277 ? 3.705 12.057 18.822 1.00 94.12 277 LYS A N 1
ATOM 2231 C CA . LYS A 1 277 ? 3.997 12.614 17.496 1.00 94.12 277 LYS A CA 1
ATOM 2232 C C . LYS A 1 277 ? 4.708 11.611 16.584 1.00 94.12 277 LYS A C 1
ATOM 2234 O O . LYS A 1 277 ? 4.311 11.460 15.433 1.00 94.12 277 LYS A O 1
ATOM 2239 N N . ILE A 1 278 ? 5.698 10.876 17.094 1.00 95.62 278 ILE A N 1
ATOM 2240 C CA . ILE A 1 278 ? 6.386 9.798 16.363 1.00 95.62 278 ILE A CA 1
ATOM 2241 C C . ILE A 1 278 ? 5.378 8.750 15.897 1.00 95.62 278 ILE A C 1
ATOM 2243 O O . ILE A 1 278 ? 5.393 8.350 14.736 1.00 95.62 278 ILE A O 1
ATOM 2247 N N . LYS A 1 279 ? 4.478 8.339 16.794 1.00 93.44 279 LYS A N 1
ATOM 2248 C CA . LYS A 1 279 ? 3.371 7.437 16.482 1.00 93.44 279 LYS A CA 1
ATOM 2249 C C . LYS A 1 279 ? 2.507 8.019 15.352 1.00 93.44 279 LYS A C 1
ATOM 2251 O O . LYS A 1 279 ? 2.293 7.350 14.340 1.00 93.44 279 LYS A O 1
ATOM 2256 N N . ALA A 1 280 ? 2.036 9.260 15.467 1.00 92.38 280 ALA A N 1
ATOM 2257 C CA . ALA A 1 280 ? 1.226 9.896 14.424 1.00 92.38 280 ALA A CA 1
ATOM 2258 C C . ALA A 1 280 ? 1.927 9.910 13.049 1.00 92.38 280 ALA A C 1
ATOM 2260 O O . ALA A 1 280 ? 1.324 9.499 12.057 1.00 92.38 280 ALA A O 1
ATOM 2261 N N . LEU A 1 281 ? 3.209 10.283 13.003 1.00 95.38 281 LEU A N 1
ATOM 2262 C CA . LEU A 1 281 ? 4.013 10.301 11.775 1.00 95.38 281 LEU A CA 1
ATOM 2263 C C . LEU A 1 281 ? 4.209 8.899 11.177 1.00 95.38 281 LEU A C 1
ATOM 2265 O O . LEU A 1 281 ? 4.178 8.736 9.956 1.00 95.38 281 LEU A O 1
ATOM 2269 N N . ASP A 1 282 ? 4.360 7.875 12.020 1.00 95.25 282 ASP A N 1
ATOM 2270 C CA . ASP A 1 282 ? 4.465 6.488 11.561 1.00 95.25 282 ASP A CA 1
ATOM 2271 C C . ASP A 1 282 ? 3.159 5.999 10.909 1.00 95.25 282 ASP A C 1
ATOM 2273 O O . ASP A 1 282 ? 3.165 5.430 9.815 1.00 95.25 282 ASP A O 1
ATOM 2277 N N . THR A 1 283 ? 2.011 6.308 11.520 1.00 93.00 283 THR A N 1
ATOM 2278 C CA . THR A 1 283 ? 0.691 6.042 10.922 1.00 93.00 283 THR A CA 1
ATOM 2279 C C . THR A 1 283 ? 0.531 6.769 9.593 1.00 93.00 283 THR A C 1
ATOM 2281 O O . THR A 1 283 ? 0.093 6.184 8.600 1.00 93.00 283 THR A O 1
ATOM 2284 N N . GLN A 1 284 ? 0.931 8.038 9.563 1.00 93.56 284 GLN A N 1
ATOM 2285 C CA . GLN A 1 284 ? 0.873 8.885 8.387 1.00 93.56 284 GLN A CA 1
ATOM 2286 C C . GLN A 1 284 ? 1.697 8.311 7.223 1.00 93.56 284 GLN A C 1
ATOM 2288 O O . GLN A 1 284 ? 1.154 8.157 6.122 1.00 93.56 284 GLN A O 1
ATOM 2293 N N . GLN A 1 285 ? 2.969 7.948 7.441 1.00 94.75 285 GLN A N 1
ATOM 2294 C CA . GLN A 1 285 ? 3.808 7.372 6.381 1.00 94.75 285 GLN A CA 1
ATOM 2295 C C . GLN A 1 285 ? 3.301 5.994 5.927 1.00 94.75 285 GLN A C 1
ATOM 2297 O O . GLN A 1 285 ? 3.388 5.673 4.736 1.00 94.75 285 GLN A O 1
ATOM 2302 N N . MET A 1 286 ? 2.732 5.200 6.843 1.00 93.50 286 MET A N 1
ATOM 2303 C CA . MET A 1 286 ? 2.168 3.882 6.542 1.00 93.50 286 MET A CA 1
ATOM 2304 C C . MET A 1 286 ? 0.930 3.994 5.645 1.00 93.50 286 MET A C 1
ATOM 2306 O O . MET A 1 286 ? 0.854 3.313 4.621 1.00 93.50 286 MET A O 1
ATOM 2310 N N . GLY A 1 287 ? 0.003 4.906 5.959 1.00 92.81 287 GLY A N 1
ATOM 2311 C CA . GLY A 1 287 ? -1.172 5.172 5.122 1.00 92.81 287 GLY A CA 1
ATOM 2312 C C . GLY A 1 287 ? -0.781 5.573 3.702 1.00 92.81 287 GLY A C 1
ATOM 2313 O O . GLY A 1 287 ? -1.295 5.024 2.729 1.00 92.81 287 GLY A O 1
ATOM 2314 N N . LYS A 1 288 ? 0.218 6.451 3.567 1.00 94.19 288 LYS A N 1
ATOM 2315 C CA . LYS A 1 288 ? 0.727 6.895 2.259 1.00 94.19 288 LYS A CA 1
ATOM 2316 C C . LYS A 1 288 ? 1.404 5.759 1.488 1.00 94.19 288 LYS A C 1
ATOM 2318 O O . LYS A 1 288 ? 1.182 5.634 0.286 1.00 94.19 288 LYS A O 1
ATOM 2323 N N . LYS A 1 289 ? 2.151 4.875 2.168 1.00 92.94 289 LYS A N 1
ATOM 2324 C CA . LYS A 1 289 ? 2.720 3.654 1.562 1.00 92.94 289 LYS A CA 1
ATOM 2325 C C . LYS A 1 289 ? 1.626 2.743 0.995 1.00 92.94 289 LYS A C 1
ATOM 2327 O O . LYS A 1 289 ? 1.750 2.279 -0.135 1.00 92.94 289 LYS A O 1
ATOM 2332 N N . ILE A 1 290 ? 0.563 2.500 1.763 1.00 92.00 290 ILE A N 1
ATOM 2333 C CA . ILE A 1 290 ? -0.566 1.660 1.334 1.00 92.00 290 ILE A CA 1
ATOM 2334 C C . ILE A 1 290 ? -1.236 2.258 0.094 1.00 92.00 290 ILE A C 1
ATOM 2336 O O . ILE A 1 290 ? -1.499 1.534 -0.866 1.00 92.00 290 ILE A O 1
ATOM 2340 N N . LEU A 1 291 ? -1.472 3.574 0.087 1.00 93.06 291 LEU A N 1
ATOM 2341 C CA . LEU A 1 291 ? -2.072 4.246 -1.063 1.00 93.06 291 LEU A CA 1
ATOM 2342 C C . LEU A 1 291 ? -1.203 4.106 -2.309 1.00 93.06 291 LEU A C 1
ATOM 2344 O O . LEU A 1 291 ? -1.702 3.579 -3.304 1.00 93.06 291 LEU A O 1
ATOM 2348 N N . LEU A 1 292 ? 0.079 4.476 -2.231 1.00 93.06 292 LEU A N 1
ATOM 2349 C CA . LEU A 1 292 ? 1.039 4.354 -3.335 1.00 93.06 292 LEU A CA 1
ATOM 2350 C C . LEU A 1 292 ? 1.022 2.947 -3.953 1.00 93.06 292 LEU A C 1
ATOM 2352 O O . LEU A 1 292 ? 0.853 2.798 -5.161 1.00 93.06 292 LEU A O 1
ATOM 2356 N N . ASN A 1 293 ? 1.102 1.908 -3.119 1.00 88.75 293 ASN A N 1
ATOM 2357 C CA . ASN A 1 293 ? 1.147 0.522 -3.590 1.00 88.75 293 ASN A CA 1
ATOM 2358 C C . ASN A 1 293 ? -0.197 0.018 -4.142 1.00 88.75 293 ASN A C 1
ATOM 2360 O O . ASN A 1 293 ? -0.223 -0.934 -4.916 1.00 88.75 293 ASN A O 1
ATOM 2364 N N . SER A 1 294 ? -1.317 0.636 -3.761 1.00 92.00 294 SER A N 1
ATOM 2365 C CA . SER A 1 294 ? -2.652 0.230 -4.219 1.00 92.00 294 SER A CA 1
ATOM 2366 C C . SER A 1 294 ? -3.057 0.816 -5.576 1.00 92.00 294 SER A C 1
ATOM 2368 O O . SER A 1 294 ? -3.986 0.299 -6.197 1.00 92.00 294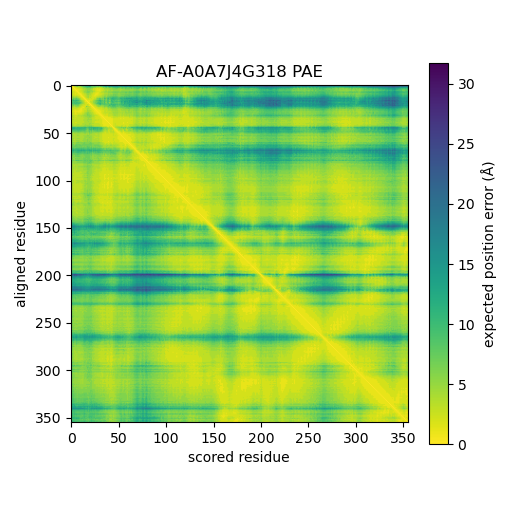 SER A O 1
ATOM 2370 N N . PHE A 1 295 ? -2.389 1.879 -6.042 1.00 93.69 295 PHE A N 1
ATOM 2371 C CA . PHE A 1 295 ? -2.856 2.656 -7.193 1.00 93.69 295 PHE A CA 1
ATOM 2372 C C . PHE A 1 295 ? -2.890 1.860 -8.502 1.00 93.69 295 PHE A C 1
ATOM 2374 O O . PHE A 1 295 ? -3.882 1.892 -9.224 1.00 93.69 295 PHE A O 1
ATOM 2381 N N . TYR A 1 296 ? -1.837 1.096 -8.801 1.00 90.38 296 TYR A N 1
ATOM 2382 C CA . TYR A 1 296 ? -1.799 0.316 -10.042 1.00 90.38 296 TYR A CA 1
ATOM 2383 C C . TYR A 1 296 ? -2.937 -0.721 -10.091 1.00 90.38 296 TYR A C 1
ATOM 2385 O O . TYR A 1 296 ? -3.573 -0.906 -11.125 1.00 90.38 296 TYR A O 1
ATOM 2393 N N . GLY A 1 297 ? -3.230 -1.367 -8.955 1.00 91.00 297 GLY A N 1
ATOM 2394 C CA . GLY A 1 297 ? -4.226 -2.431 -8.878 1.00 91.00 297 GLY A CA 1
ATOM 2395 C C . GLY A 1 297 ? -5.645 -1.919 -9.103 1.00 91.00 297 GLY A C 1
ATOM 2396 O O . GLY A 1 297 ? -6.462 -2.609 -9.709 1.00 91.00 297 GLY A O 1
ATOM 2397 N N . ILE A 1 298 ? -5.947 -0.689 -8.674 1.00 93.44 298 ILE A N 1
ATOM 2398 C CA . ILE A 1 298 ? -7.284 -0.118 -8.878 1.00 93.44 298 ILE A CA 1
ATOM 2399 C C . ILE A 1 298 ? -7.552 0.293 -10.329 1.00 93.44 298 ILE A C 1
ATOM 2401 O O . ILE A 1 298 ? -8.714 0.308 -10.731 1.00 93.44 298 ILE A O 1
ATOM 2405 N N . LEU A 1 299 ? -6.516 0.567 -11.132 1.00 93.50 299 LEU A N 1
ATOM 2406 C CA . LEU A 1 299 ? -6.667 0.869 -12.562 1.00 93.50 299 LEU A CA 1
ATOM 2407 C C . LEU A 1 299 ? -7.210 -0.328 -13.352 1.00 93.50 299 LEU A C 1
ATOM 2409 O O . LEU A 1 299 ? -7.819 -0.133 -14.401 1.00 93.50 299 LEU A O 1
ATOM 2413 N N . ALA A 1 300 ? -7.056 -1.544 -12.820 1.00 91.44 300 ALA A N 1
ATOM 2414 C CA . ALA A 1 300 ? -7.606 -2.776 -13.374 1.00 91.44 300 ALA A CA 1
ATOM 2415 C C . ALA A 1 300 ? -8.991 -3.158 -12.803 1.00 91.44 300 ALA A C 1
ATOM 2417 O O . ALA A 1 300 ? -9.549 -4.195 -13.163 1.00 91.44 300 ALA A O 1
ATOM 2418 N N . LEU A 1 301 ? -9.590 -2.338 -11.930 1.00 91.12 301 LEU A N 1
ATOM 2419 C CA . LEU A 1 301 ? -10.935 -2.585 -11.405 1.00 91.12 301 LEU A CA 1
ATOM 2420 C C . LEU A 1 301 ? -11.989 -1.924 -12.295 1.00 91.12 301 LEU A C 1
ATOM 2422 O O . LEU A 1 301 ? -12.103 -0.704 -12.312 1.00 91.12 301 LEU A O 1
ATOM 2426 N N . LYS A 1 302 ? -12.833 -2.723 -12.961 1.00 89.44 302 LYS A N 1
ATOM 2427 C CA . LYS A 1 302 ? -13.881 -2.240 -13.888 1.00 89.44 302 LYS A CA 1
ATOM 2428 C C . LYS A 1 302 ? -14.807 -1.161 -13.301 1.00 89.44 302 LYS A C 1
ATOM 2430 O O . LYS A 1 302 ? -15.340 -0.336 -14.031 1.00 89.44 302 LYS A O 1
ATOM 2435 N N . HIS A 1 303 ? -15.033 -1.183 -11.989 1.00 89.12 303 HIS A N 1
ATOM 2436 C CA . HIS A 1 303 ? -15.901 -0.218 -11.305 1.00 89.12 303 HIS A CA 1
ATOM 2437 C C . HIS A 1 303 ? -15.209 1.105 -10.958 1.00 89.12 303 HIS A C 1
ATOM 2439 O O . HIS A 1 303 ? -15.870 2.028 -10.481 1.00 89.12 303 HIS A O 1
ATOM 2445 N N . PHE A 1 304 ? -13.898 1.209 -11.171 1.00 92.31 304 PHE A N 1
ATOM 2446 C CA . PHE A 1 304 ? -13.166 2.441 -10.944 1.00 92.31 304 PHE A CA 1
ATOM 2447 C C . PHE A 1 304 ? -13.458 3.442 -12.062 1.00 92.31 304 PHE A C 1
ATOM 2449 O O . PHE A 1 304 ? -13.435 3.101 -13.241 1.00 92.31 304 PHE A O 1
ATOM 2456 N N . ARG A 1 305 ? -13.704 4.706 -11.705 1.00 91.00 305 ARG A N 1
ATOM 2457 C CA . ARG A 1 305 ? -14.003 5.772 -12.676 1.00 91.00 305 ARG A CA 1
ATOM 2458 C C . ARG A 1 305 ? -12.901 5.943 -13.720 1.00 91.00 305 ARG A C 1
ATOM 2460 O O . ARG A 1 305 ? -13.194 6.226 -14.875 1.00 91.00 305 ARG A O 1
ATOM 2467 N N . PHE A 1 306 ? -11.652 5.762 -13.300 1.00 92.06 306 PHE A N 1
ATOM 2468 C CA . PHE A 1 306 ? -10.463 5.909 -14.133 1.00 92.06 306 PHE A CA 1
ATOM 2469 C C . PHE A 1 306 ? -9.927 4.541 -14.600 1.00 92.06 306 PHE A C 1
ATOM 2471 O O . PHE A 1 306 ? -8.729 4.383 -14.801 1.00 92.06 306 PHE A O 1
ATOM 2478 N N . PHE A 1 307 ? -10.808 3.540 -14.730 1.00 93.19 307 PHE A N 1
ATOM 2479 C CA . PHE A 1 307 ? -10.465 2.194 -15.189 1.00 93.19 307 PHE A CA 1
ATOM 2480 C C . PHE A 1 307 ? -9.790 2.215 -16.568 1.00 93.19 307 PHE A C 1
ATOM 2482 O O . PHE A 1 307 ? -10.360 2.653 -17.579 1.00 93.19 307 PHE A O 1
ATOM 2489 N N . ASP A 1 308 ? -8.562 1.704 -16.607 1.00 93.19 308 ASP A N 1
ATOM 2490 C CA . ASP A 1 308 ? -7.775 1.561 -17.821 1.00 93.19 308 ASP A CA 1
ATOM 2491 C C . ASP A 1 308 ? -6.754 0.426 -17.654 1.00 93.19 308 ASP A C 1
ATOM 2493 O O . ASP A 1 308 ? -5.659 0.605 -17.113 1.00 93.19 308 ASP A O 1
ATOM 2497 N N . VAL A 1 309 ? -7.136 -0.765 -18.129 1.00 93.69 309 VAL A N 1
ATOM 2498 C CA . VAL A 1 309 ? -6.285 -1.965 -18.069 1.00 93.69 309 VAL A CA 1
ATOM 2499 C C . VAL A 1 309 ? -4.988 -1.771 -18.843 1.00 93.69 309 VAL A C 1
ATOM 2501 O O . VAL A 1 309 ? -3.978 -2.354 -18.470 1.00 93.69 309 VAL A O 1
ATOM 2504 N N . ASP A 1 310 ? -4.975 -0.939 -19.885 1.00 94.00 310 ASP A N 1
ATOM 2505 C CA . ASP A 1 310 ? -3.754 -0.734 -20.656 1.00 94.00 310 ASP A CA 1
ATOM 2506 C C . ASP A 1 310 ? -2.730 0.069 -19.852 1.00 94.00 310 ASP A C 1
ATOM 2508 O O . ASP A 1 310 ? -1.550 -0.239 -19.926 1.00 94.00 310 ASP A O 1
ATOM 2512 N N . ILE A 1 311 ? -3.153 1.053 -19.045 1.00 95.56 311 ILE A N 1
ATOM 2513 C CA . ILE A 1 311 ? -2.234 1.754 -18.131 1.00 95.56 311 ILE A CA 1
ATOM 2514 C C . ILE A 1 311 ? -1.751 0.798 -17.036 1.00 95.56 311 ILE A C 1
ATOM 2516 O O . ILE A 1 311 ? -0.563 0.792 -16.721 1.00 95.56 311 ILE A O 1
ATOM 2520 N N . ALA A 1 312 ? -2.639 -0.035 -16.482 1.00 95.62 312 ALA A N 1
ATOM 2521 C CA . ALA A 1 312 ? -2.244 -1.057 -15.511 1.00 95.62 312 ALA A CA 1
ATOM 2522 C C . ALA A 1 312 ? -1.190 -2.021 -16.096 1.00 95.62 312 ALA A C 1
ATOM 2524 O O . ALA A 1 312 ? -0.202 -2.327 -15.434 1.00 95.62 312 ALA A O 1
ATOM 2525 N N . GLU A 1 313 ? -1.364 -2.432 -17.353 1.00 95.19 313 GLU A N 1
ATOM 2526 C CA . GLU A 1 313 ? -0.426 -3.267 -18.108 1.00 95.19 313 GLU A CA 1
ATOM 2527 C C . GLU A 1 313 ? 0.873 -2.525 -18.470 1.00 95.19 313 GLU A C 1
ATOM 2529 O O . GLU A 1 313 ? 1.948 -3.116 -18.416 1.00 95.19 313 GLU A O 1
ATOM 2534 N N . SER A 1 314 ? 0.817 -1.223 -18.777 1.00 95.62 314 SER A N 1
ATOM 2535 C CA . SER A 1 314 ? 2.010 -0.383 -18.967 1.00 95.62 314 SER A CA 1
ATOM 2536 C C . SER A 1 314 ? 2.852 -0.336 -17.696 1.00 95.62 314 SER A C 1
ATOM 2538 O O . SER A 1 314 ? 4.076 -0.403 -17.765 1.00 95.62 314 SER A O 1
ATOM 2540 N N . ILE A 1 315 ? 2.212 -0.232 -16.526 1.00 96.38 315 ILE A N 1
ATOM 2541 C CA . ILE A 1 315 ? 2.902 -0.225 -15.232 1.00 96.38 315 ILE A CA 1
ATOM 2542 C C . ILE A 1 315 ? 3.600 -1.568 -14.995 1.00 96.38 315 ILE A C 1
ATOM 2544 O O . ILE A 1 315 ? 4.784 -1.594 -14.656 1.00 96.38 315 ILE A O 1
ATOM 2548 N N . THR A 1 316 ? 2.887 -2.681 -15.180 1.00 95.56 316 THR A N 1
ATOM 2549 C CA . THR A 1 316 ? 3.439 -4.008 -14.894 1.00 95.56 316 THR A CA 1
ATOM 2550 C C . THR A 1 316 ? 4.521 -4.411 -15.887 1.00 95.56 316 THR A C 1
ATOM 2552 O O . THR A 1 316 ? 5.586 -4.833 -15.448 1.00 95.56 316 THR A O 1
ATOM 2555 N N . LEU A 1 317 ? 4.318 -4.227 -17.198 1.00 95.25 317 LEU A N 1
ATOM 2556 C CA . LEU A 1 317 ? 5.310 -4.611 -18.209 1.00 95.25 317 LEU A CA 1
ATOM 2557 C C . LEU A 1 317 ? 6.582 -3.754 -18.144 1.00 95.25 317 LEU A C 1
ATOM 2559 O O . LEU A 1 317 ? 7.672 -4.304 -18.273 1.00 95.25 317 LEU A O 1
ATOM 2563 N N . ASN A 1 318 ? 6.492 -2.451 -17.853 1.00 94.94 318 ASN A N 1
ATOM 2564 C CA . ASN A 1 318 ? 7.697 -1.657 -17.573 1.00 94.94 318 ASN A CA 1
ATOM 2565 C C . ASN A 1 318 ? 8.392 -2.113 -16.277 1.00 94.94 318 ASN A C 1
ATOM 2567 O O . ASN A 1 318 ? 9.617 -2.096 -16.201 1.00 94.94 318 ASN A O 1
ATOM 2571 N N . GLY A 1 319 ? 7.634 -2.568 -15.272 1.00 95.31 319 GLY A N 1
ATOM 2572 C CA . GLY A 1 319 ? 8.198 -3.207 -14.081 1.00 95.31 319 GLY A CA 1
ATOM 2573 C C . GLY A 1 319 ? 8.982 -4.480 -14.415 1.00 95.31 319 GLY A C 1
ATOM 2574 O O . GLY A 1 319 ? 10.114 -4.635 -13.961 1.00 95.31 319 GLY A O 1
ATOM 2575 N N . GLN A 1 320 ? 8.425 -5.348 -15.270 1.00 95.38 320 GLN A N 1
ATOM 2576 C CA . GLN A 1 320 ? 9.127 -6.538 -15.767 1.00 95.38 320 GLN A CA 1
ATOM 2577 C C . GLN A 1 320 ? 10.399 -6.167 -16.537 1.00 95.38 320 GLN A C 1
ATOM 2579 O O . GLN A 1 320 ? 11.440 -6.784 -16.329 1.00 95.38 320 GLN A O 1
ATOM 2584 N N . MET A 1 321 ? 10.325 -5.149 -17.400 1.00 94.00 321 MET A N 1
ATOM 2585 C CA . MET A 1 321 ? 11.480 -4.640 -18.138 1.00 94.00 321 MET A CA 1
ATOM 2586 C C . MET A 1 321 ? 12.583 -4.184 -17.177 1.00 94.00 321 MET A C 1
ATOM 2588 O O . MET A 1 321 ? 13.725 -4.609 -17.310 1.00 94.00 321 MET A O 1
ATOM 2592 N N . ALA A 1 322 ? 12.239 -3.369 -16.175 1.00 94.81 322 ALA A N 1
ATOM 2593 C CA . ALA A 1 322 ? 13.197 -2.818 -15.224 1.00 94.81 322 ALA A CA 1
ATOM 2594 C C . ALA A 1 322 ? 13.908 -3.905 -14.402 1.00 94.81 322 ALA A C 1
ATOM 2596 O O . ALA A 1 322 ? 15.134 -3.870 -14.279 1.00 94.81 322 ALA A O 1
ATOM 2597 N N . ILE A 1 323 ? 13.164 -4.882 -13.864 1.00 95.75 323 ILE A N 1
ATOM 2598 C CA . ILE A 1 323 ? 13.759 -5.936 -13.030 1.00 95.75 323 ILE A CA 1
ATOM 2599 C C . ILE A 1 323 ? 14.601 -6.921 -13.852 1.00 95.75 323 ILE A C 1
ATOM 2601 O O . ILE A 1 323 ? 15.640 -7.383 -13.387 1.00 95.75 323 ILE A O 1
ATOM 2605 N N . ARG A 1 324 ? 14.202 -7.210 -15.097 1.00 95.00 324 ARG A N 1
ATOM 2606 C CA . ARG A 1 324 ? 14.990 -8.051 -16.010 1.00 95.00 324 ARG A CA 1
ATOM 2607 C C . ARG A 1 324 ? 16.259 -7.341 -16.468 1.00 95.00 324 ARG A C 1
ATOM 2609 O O . ARG A 1 324 ? 17.327 -7.941 -16.413 1.00 95.00 324 ARG A O 1
ATOM 2616 N N . PHE A 1 325 ? 16.155 -6.056 -16.811 1.00 94.69 325 PHE A N 1
ATOM 2617 C CA . PHE A 1 325 ? 17.301 -5.227 -17.172 1.00 94.69 325 PHE A CA 1
ATOM 2618 C C . PHE A 1 325 ? 18.354 -5.227 -16.072 1.00 94.69 325 PHE A C 1
ATOM 2620 O O . PHE A 1 325 ? 19.506 -5.572 -16.320 1.00 94.69 325 PHE A O 1
ATOM 2627 N N . ILE A 1 326 ? 17.975 -4.886 -14.837 1.00 95.56 326 ILE A N 1
ATOM 2628 C CA . ILE A 1 326 ? 18.960 -4.825 -13.755 1.00 95.56 326 ILE A CA 1
ATOM 2629 C C . ILE A 1 326 ? 19.533 -6.207 -13.415 1.00 95.56 326 ILE A C 1
ATOM 2631 O O . ILE A 1 326 ? 20.698 -6.284 -13.033 1.00 95.56 326 ILE A O 1
ATOM 2635 N N . ALA A 1 327 ? 18.777 -7.291 -13.609 1.00 95.56 327 ALA A N 1
ATOM 2636 C CA . ALA A 1 327 ? 19.269 -8.648 -13.395 1.00 95.56 327 ALA A CA 1
ATOM 2637 C C . ALA A 1 327 ? 20.331 -9.078 -14.416 1.00 95.56 327 ALA A C 1
ATOM 2639 O O . ALA A 1 327 ? 21.350 -9.663 -14.031 1.00 95.56 327 ALA A O 1
ATOM 2640 N N . GLU A 1 328 ? 20.136 -8.745 -15.694 1.00 94.94 328 GLU A N 1
ATOM 2641 C CA . GLU A 1 328 ? 21.143 -8.966 -16.738 1.00 94.94 328 GLU A CA 1
ATOM 2642 C C . GLU A 1 328 ? 22.402 -8.151 -16.442 1.00 94.94 328 GLU A C 1
ATOM 2644 O O . GLU A 1 328 ? 23.486 -8.720 -16.328 1.00 94.94 328 GLU A O 1
ATOM 2649 N N . ARG A 1 329 ? 22.257 -6.851 -16.148 1.00 95.50 329 ARG A N 1
ATOM 2650 C CA . ARG A 1 329 ? 23.391 -5.981 -15.781 1.00 95.50 329 ARG A CA 1
ATOM 2651 C C . ARG A 1 329 ? 24.118 -6.443 -14.520 1.00 95.50 329 ARG A C 1
ATOM 2653 O O . ARG A 1 329 ? 25.336 -6.319 -14.435 1.00 95.50 329 ARG A O 1
ATOM 2660 N N . THR A 1 330 ? 23.396 -6.991 -13.544 1.00 96.69 330 THR A N 1
ATOM 2661 C CA . THR A 1 330 ? 23.993 -7.549 -12.320 1.00 96.69 330 THR A CA 1
ATOM 2662 C C . THR A 1 330 ? 24.838 -8.777 -12.643 1.00 96.69 330 THR A C 1
ATOM 2664 O O . THR A 1 330 ? 25.971 -8.879 -12.174 1.00 96.69 330 THR A O 1
ATOM 2667 N N . SER A 1 331 ? 24.325 -9.686 -13.475 1.00 96.38 331 SER A N 1
ATOM 2668 C CA . SER A 1 331 ? 25.073 -10.874 -13.893 1.00 96.38 331 SER A CA 1
ATOM 2669 C C . SER A 1 331 ? 26.277 -10.501 -14.756 1.00 96.38 331 SER A C 1
ATOM 2671 O O . SER A 1 331 ? 27.372 -10.982 -14.483 1.00 96.38 331 SER A O 1
ATOM 2673 N N . GLU A 1 332 ? 26.131 -9.595 -15.726 1.00 96.00 332 GLU A N 1
ATOM 2674 C CA . GLU A 1 332 ? 27.245 -9.061 -16.528 1.00 96.00 332 GLU A CA 1
ATOM 2675 C C . GLU A 1 332 ? 28.349 -8.468 -15.639 1.00 96.00 332 GLU A C 1
ATOM 2677 O O . GLU A 1 332 ? 29.528 -8.800 -15.776 1.00 96.00 332 GLU A O 1
ATOM 2682 N N . TYR A 1 333 ? 27.964 -7.627 -14.676 1.00 97.06 333 TYR A N 1
ATOM 2683 C CA . TYR A 1 333 ? 28.894 -6.984 -13.753 1.00 97.06 333 TYR A CA 1
ATOM 2684 C C . TYR A 1 333 ? 29.641 -7.992 -12.871 1.00 97.06 333 TYR A C 1
ATOM 2686 O O . TYR A 1 333 ? 30.850 -7.867 -12.660 1.00 97.06 333 TYR A O 1
ATOM 2694 N N . LEU A 1 334 ? 28.943 -9.015 -12.371 1.00 97.06 334 LEU A N 1
ATOM 2695 C CA . LEU A 1 334 ? 29.556 -10.062 -11.558 1.00 97.06 334 LEU A CA 1
ATOM 2696 C C . LEU A 1 334 ? 30.459 -10.980 -12.382 1.00 97.06 334 LEU A C 1
ATOM 2698 O O . LEU A 1 334 ? 31.542 -11.311 -11.903 1.00 97.06 334 LEU A O 1
ATOM 2702 N N . ASN A 1 335 ? 30.081 -11.319 -13.618 1.00 98.00 335 ASN A N 1
ATOM 2703 C CA . ASN A 1 335 ? 30.954 -12.054 -14.536 1.00 98.00 335 ASN A CA 1
ATOM 2704 C C . ASN A 1 335 ? 32.260 -11.294 -14.786 1.00 98.00 335 ASN A C 1
ATOM 2706 O O . ASN A 1 335 ? 33.345 -11.861 -14.661 1.00 98.00 335 ASN A O 1
ATOM 2710 N N . PHE A 1 336 ? 32.170 -9.982 -15.024 1.00 97.62 336 PHE A N 1
ATOM 2711 C CA . PHE A 1 336 ? 33.340 -9.124 -15.195 1.00 97.62 336 PHE A CA 1
ATOM 2712 C C . PHE A 1 336 ? 34.264 -9.132 -13.965 1.00 97.62 336 PHE A C 1
ATOM 2714 O O . PHE A 1 336 ? 35.467 -9.357 -14.096 1.00 97.62 336 PHE A O 1
ATOM 2721 N N . ILE A 1 337 ? 33.721 -8.926 -12.760 1.00 97.88 337 ILE A N 1
ATOM 2722 C CA . ILE A 1 337 ? 34.528 -8.870 -11.527 1.00 97.88 337 ILE A CA 1
ATOM 2723 C C . ILE A 1 337 ? 35.128 -10.229 -11.166 1.00 97.88 337 ILE A C 1
ATOM 2725 O O . ILE A 1 337 ? 36.258 -10.296 -10.681 1.00 97.88 337 ILE A O 1
ATOM 2729 N N . LEU A 1 338 ? 34.375 -11.307 -11.371 1.00 97.31 338 LEU A N 1
ATOM 2730 C CA . LEU A 1 338 ? 34.777 -12.659 -10.988 1.00 97.31 338 LEU A CA 1
ATOM 2731 C C . LEU A 1 338 ? 35.539 -13.391 -12.096 1.00 97.31 338 LEU A C 1
ATOM 2733 O O . LEU A 1 338 ? 36.000 -14.508 -11.864 1.00 97.31 338 LEU A O 1
ATOM 2737 N N . SER A 1 339 ? 35.723 -12.755 -13.260 1.00 97.25 339 SER A N 1
ATOM 2738 C CA . SER A 1 339 ? 36.366 -13.348 -14.439 1.00 97.25 339 SER A CA 1
ATOM 2739 C C . SER A 1 339 ? 35.710 -14.668 -14.859 1.00 97.25 339 SER A C 1
ATOM 2741 O O . SER A 1 339 ? 36.387 -15.655 -15.150 1.00 97.25 339 SER A O 1
ATOM 2743 N N . THR A 1 340 ? 34.381 -14.687 -14.847 1.00 97.62 340 THR A N 1
ATOM 2744 C CA . THR A 1 340 ? 33.545 -15.791 -15.326 1.00 97.62 340 THR A CA 1
ATOM 2745 C C . THR A 1 340 ? 32.836 -15.390 -16.619 1.00 97.62 340 THR A C 1
ATOM 2747 O O . THR A 1 340 ? 32.801 -14.214 -16.977 1.00 97.62 340 THR A O 1
ATOM 2750 N N . GLU A 1 341 ? 32.329 -16.376 -17.356 1.00 94.50 341 GLU A N 1
ATOM 2751 C CA . GLU A 1 341 ? 31.636 -16.180 -18.631 1.00 94.50 341 GLU A CA 1
ATOM 2752 C C . GLU A 1 341 ? 30.260 -16.846 -18.548 1.00 94.50 341 GLU A C 1
ATOM 2754 O O . GLU A 1 341 ? 30.152 -17.987 -18.092 1.00 94.50 341 GLU A O 1
ATOM 2759 N N . ASP A 1 342 ? 29.220 -16.106 -18.938 1.00 93.12 342 ASP A N 1
ATOM 2760 C CA . ASP A 1 342 ? 27.823 -16.552 -19.004 1.00 93.12 342 ASP A CA 1
ATOM 2761 C C . ASP A 1 342 ? 27.265 -17.195 -17.719 1.00 93.12 342 ASP A C 1
ATOM 2763 O O . ASP A 1 342 ? 26.359 -18.033 -17.754 1.00 93.12 342 ASP A O 1
ATOM 2767 N N . VAL A 1 343 ? 27.771 -16.793 -16.548 1.00 95.94 343 VAL A N 1
ATOM 2768 C CA . VAL A 1 343 ? 27.219 -17.242 -15.265 1.00 95.94 343 VAL A CA 1
ATOM 2769 C C . VAL A 1 343 ? 26.041 -16.359 -14.867 1.00 95.94 343 VAL A C 1
ATOM 2771 O O . VAL A 1 343 ? 26.183 -15.163 -14.618 1.00 95.94 343 VAL A O 1
ATOM 2774 N N . ASP A 1 344 ? 24.868 -16.966 -14.738 1.00 94.94 344 ASP A N 1
ATOM 2775 C CA . ASP A 1 344 ? 23.696 -16.315 -14.161 1.00 94.94 344 ASP A CA 1
ATOM 2776 C C . ASP A 1 344 ? 23.842 -16.215 -12.634 1.00 94.94 344 ASP A C 1
ATOM 2778 O O . ASP A 1 344 ? 23.666 -17.200 -11.908 1.00 94.94 344 ASP A O 1
ATOM 2782 N N . TYR A 1 345 ? 24.190 -15.027 -12.141 1.00 96.06 345 TYR A N 1
ATOM 2783 C CA . TYR A 1 345 ? 24.401 -14.785 -10.711 1.00 96.06 345 TYR A CA 1
ATOM 2784 C C . TYR A 1 345 ? 23.124 -14.418 -9.957 1.00 96.06 345 TYR A C 1
ATOM 2786 O O . TYR A 1 345 ? 23.103 -14.525 -8.732 1.00 96.06 345 TYR A O 1
ATOM 2794 N N . VAL A 1 346 ? 22.070 -14.011 -10.665 1.00 96.75 346 VAL A N 1
ATOM 2795 C CA . VAL A 1 346 ? 20.789 -13.659 -10.050 1.00 96.75 346 VAL A CA 1
ATOM 2796 C C . VAL A 1 346 ? 19.985 -14.933 -9.847 1.00 96.75 346 VAL A C 1
ATOM 2798 O O . VAL A 1 346 ? 19.416 -15.488 -10.788 1.00 96.75 346 VAL A O 1
ATOM 2801 N N . ILE A 1 347 ? 19.925 -15.424 -8.615 1.00 95.94 347 ILE A N 1
ATOM 2802 C CA . ILE A 1 347 ? 19.395 -16.765 -8.346 1.00 95.94 347 ILE A CA 1
ATOM 2803 C C . ILE A 1 347 ? 17.871 -16.816 -8.381 1.00 95.94 347 ILE A C 1
ATOM 2805 O O . ILE A 1 347 ? 17.318 -17.876 -8.655 1.00 95.94 347 ILE A O 1
ATOM 2809 N N . ALA A 1 348 ? 17.195 -15.708 -8.086 1.00 96.31 348 ALA A N 1
ATOM 2810 C CA . ALA A 1 348 ? 15.743 -15.600 -8.076 1.00 96.31 348 ALA A CA 1
ATOM 2811 C C . ALA A 1 348 ? 15.323 -14.139 -8.267 1.00 96.31 348 ALA A C 1
ATOM 2813 O O . ALA A 1 348 ? 16.071 -13.220 -7.936 1.00 96.31 348 ALA A O 1
ATOM 2814 N N . ILE A 1 349 ? 14.111 -13.939 -8.783 1.00 96.62 349 ILE A N 1
ATOM 2815 C CA . ILE A 1 349 ? 13.478 -12.624 -8.905 1.00 96.62 349 ILE A CA 1
ATOM 2816 C C . ILE A 1 349 ? 12.024 -12.771 -8.493 1.00 96.62 349 ILE A C 1
ATOM 2818 O O . ILE A 1 349 ? 11.347 -13.678 -8.983 1.00 96.62 349 ILE A O 1
ATOM 2822 N N . ASP A 1 350 ? 11.555 -11.854 -7.657 1.00 95.31 350 ASP A N 1
ATOM 2823 C CA . ASP A 1 350 ? 10.139 -11.674 -7.360 1.00 95.31 350 ASP A CA 1
ATOM 2824 C C . ASP A 1 350 ? 9.779 -10.198 -7.518 1.00 95.31 350 ASP A C 1
ATOM 2826 O O . ASP A 1 350 ? 10.079 -9.379 -6.655 1.00 95.31 350 ASP A O 1
ATOM 2830 N N . THR A 1 351 ? 9.139 -9.876 -8.643 1.00 91.75 351 THR A N 1
ATOM 2831 C CA . THR A 1 351 ? 8.556 -8.570 -8.973 1.00 91.75 351 THR A CA 1
ATOM 2832 C C . THR A 1 351 ? 9.551 -7.402 -9.013 1.00 91.75 351 THR A C 1
ATOM 2834 O O . THR A 1 351 ? 9.890 -6.941 -10.101 1.00 91.75 351 THR A O 1
ATOM 2837 N N . ASP A 1 352 ? 9.981 -6.896 -7.862 1.00 92.81 352 ASP A N 1
ATOM 2838 C CA . ASP A 1 352 ? 10.873 -5.748 -7.670 1.00 92.81 352 ASP A CA 1
ATOM 2839 C C . ASP A 1 352 ? 12.197 -6.100 -6.976 1.00 92.81 352 ASP A C 1
ATOM 2841 O O . ASP A 1 352 ? 13.124 -5.283 -6.996 1.00 92.81 352 ASP A O 1
ATOM 2845 N N . SER A 1 353 ? 12.309 -7.318 -6.441 1.00 95.56 353 SER A N 1
ATOM 2846 C CA . SER A 1 353 ? 13.506 -7.841 -5.786 1.00 95.56 353 SER A CA 1
ATOM 2847 C C . SER A 1 353 ? 14.263 -8.840 -6.661 1.00 95.56 353 SER A C 1
ATOM 2849 O O . SER A 1 353 ? 13.671 -9.752 -7.243 1.00 95.56 353 SER A O 1
ATOM 2851 N N . GLN A 1 354 ? 15.592 -8.729 -6.670 1.00 96.38 354 GLN A N 1
ATOM 2852 C CA . GLN A 1 354 ? 16.520 -9.759 -7.150 1.00 96.38 354 GLN A CA 1
ATOM 2853 C C . GLN A 1 354 ? 17.401 -10.275 -6.004 1.00 96.38 354 GLN A C 1
ATOM 2855 O O . GLN A 1 354 ? 17.702 -9.517 -5.077 1.00 96.38 354 GLN A O 1
ATOM 2860 N N . TYR A 1 355 ? 17.809 -11.546 -6.076 1.00 95.75 355 TYR A N 1
ATOM 2861 C CA . TYR A 1 355 ? 18.555 -12.263 -5.031 1.00 95.75 355 TYR A CA 1
ATOM 2862 C C . TYR A 1 355 ? 19.867 -12.859 -5.525 1.00 95.75 355 TYR A C 1
ATOM 2864 O O . TYR A 1 355 ? 19.898 -13.306 -6.699 1.00 95.75 355 TYR A O 1
#

Sequence (355 aa):
ANLLSPFGKVSERNGVNDFGQEEVTYHIYGVQSIDYMKLYKKFTYTMRENNRLDTIGEIECGINKLSFGDHANFVELLRGDPQLFHEYNRHDVQIILSINEKLRLLELAVEMAYSAGINYSDVFSPMRVWDAKIYNKLMERKITIPIPDSKPNRSYAGGYVKSPQLGLKKWIMSFDLASLYPSIIRGWNLGMETKGRKEQPFDFQDMLDGNVQSPGDDSSYSANGYLYDNDKQSLYSVLMEDLYAERKDAKNEMLALKVELQAMDATDVRRSAMETKIKALDTQQMGKKILLNSFYGILALKHFRFFDVDIAESITLNGQMAIRFIAERTSEYLNFILSTEDVDYVIAIDTDSQY

Foldseek 3Di:
DLVQAPVSDKDWDWDADPVRHIDIDIDRPPDDDDDLLLLCVQQVVDDDPDSDLQRLLCVQPVDGQDDLPPADDLVRSCVVPVPVSVVRVVSSVVSSVRSCVRPVSQLLLVLLCVVQVHDSNCSSPLLSSVLSNLVVVCVVVVHDADDFDQDDADDADAFDKDDFADDDDPDDDKDFDPLQLLCLCQVQLQAPVFWDDFDDQDDLVCVLVVVDDAPDPQWGAFNRRIIGGPPDRHSSNVVSVVLVVQLVVLVVVLVVLVVVLVVDDPPDPCNVVSVVSSVSSVSNNSSSVVSSNCVLVSLSPSPRSNNDVVSSNSSRSNLNSVQVSVQVVVQVVCCVVVVHDPDRPFRIDDRGMTD

Nearest PDB structures (foldseek):
  2oyq-assembly1_A  TM=9.404E-01  e=1.590E-22  Escherichia phage RB69
  1ih7-assembly1_A  TM=8.792E-01  e=6.164E-23  Escherichia phage RB69
  2dtu-assembly1_A  TM=8.875E-01  e=3.901E-22  Escherichia phage RB69
  4khn-assembly1_A  TM=8.916E-01  e=6.424E-22  Escherichia phage RB69
  3l8b-assembly2_B  TM=9.038E-01  e=1.112E-21  Escherichia phage RB69

Radius of gyration: 25.66 Å; Cα contacts (8 Å, |Δi|>4): 464; chains: 1; bounding box: 71×49×70 Å

Mean predicted aligned error: 6.03 Å

Solvent-accessible surface area (backbone atoms only — not comparable to full-atom values): 20088 Å² total; per-residue (Å²): 114,35,85,77,12,91,71,58,37,60,45,82,44,83,47,63,46,101,81,74,44,84,36,82,43,75,49,39,39,94,57,82,70,76,61,64,69,58,46,48,60,69,72,65,74,63,92,62,99,60,89,48,68,41,60,48,20,34,75,71,68,70,42,67,68,76,78,67,77,93,40,91,44,72,69,51,26,48,73,75,38,49,65,59,43,54,52,42,57,52,47,59,53,48,44,54,51,54,46,36,74,73,68,38,53,66,60,28,36,49,51,48,10,64,77,25,73,52,55,63,60,44,54,83,37,65,54,56,42,49,52,38,40,52,48,53,58,31,51,77,68,74,45,84,80,77,78,68,68,93,66,84,85,74,91,71,65,61,71,42,69,48,81,62,63,84,74,94,73,93,77,83,65,75,51,69,50,80,60,47,58,53,46,44,27,47,73,52,23,45,25,85,90,19,52,56,63,72,80,46,78,58,59,65,64,43,49,68,75,59,74,58,71,66,89,47,87,58,30,35,68,36,49,60,16,34,34,14,38,54,85,54,88,15,67,50,21,51,53,43,49,54,47,48,48,56,25,49,53,30,46,51,52,28,52,53,51,52,55,51,57,71,73,48,64,94,80,45,84,59,52,65,61,49,54,52,48,38,50,52,26,50,37,50,26,49,40,38,50,54,50,56,71,45,52,57,64,40,23,60,33,72,88,33,67,76,48,36,55,66,59,31,26,29,38,23,38,39,40,35,49,52,47,50,44,53,43,52,53,49,18,53,52,48,21,65,76,70,73,52,76,94,52,81,65,57,38,31,32,56,44,48,35,40,48

Secondary structure (DSSP, 8-state):
-GGGSTTS-EEEEEEE-TTS-EEEEEEETT-----HHHHHHHHH----S---HHHHHHHHHS-PPPP-TT-SSHHHHHHH-HHHHHHHHHHHHHHHHHHHHHH-HHHHHHHHHHHHT--GGGGG-HHHHHHHHHHHHHHHTTPPPPPPP-PPP-------EEPPPPS--S----EE-TTHHHHHHHHTT--TTTEEEE--PPPHHHHHTT-S--SBTTEEE-TTSEEEE-SS--HHHHHHHHHHHHHHHHHHHHHHHHHHHHHS-TT-TTHHHHHHHHHHHHHHHHHHHHHHHHHHHHHT-TTSTT--HHHHHHHHHHHHHHHHHHHHHHHHHHHHHHT-SS------EETTEE-

pLDDT: mean 92.53, std 4.6, range [66.0, 98.0]